Protein AF-0000000075465789 (afdb_homodimer)

Organism: Phanerochaete carnosa (strain HHB-10118-sp) (NCBI:txid650164)

Secondary structure (DSSP, 8-state):
---------EETT-EEEEE---TTS-TTGGGSS-EEEEEEETT-S---EEEEEE-GGG-EEEEE--S--SEEEEEEEEEEEEEEEPPPEEEE-----/---------EETT-EEEEE---TTS-TTTTTSS-EEEEEEETT-S---EEEEEE-GGG-EEEEE--S--SEEEEEEEEEEEEEEEPPPEEEE-----

Nearest PDB structures (foldseek):
  6zva-assembly1_A  TM=5.067E-01  e=3.247E-01  Homo sapiens
  5m5e-assembly1_B  TM=4.913E-01  e=4.445E-01  Homo sapiens
  6ydx-assembly2_B  TM=5.028E-01  e=6.477E-01  Homo sapiens
  6dg5-assembly1_B  TM=4.881E-01  e=8.865E-01  Mus musculus
  8osd-assembly2_B  TM=5.280E-01  e=1.560E+00  Homo sapiens

Structure (mmCIF, N/CA/C/O backbone):
data_AF-0000000075465789-model_v1
#
loop_
_entity.id
_entity.type
_entity.pdbx_description
1 polymer 'Yeast cell wall synthesis Kre9/Knh1-like N-terminal domain-containing protein'
#
loop_
_atom_site.group_PDB
_atom_site.id
_atom_site.type_symbol
_atom_site.label_atom_id
_atom_site.label_alt_id
_atom_site.label_comp_id
_atom_site.label_asym_id
_atom_site.label_entity_id
_atom_site.label_seq_id
_atom_site.pdbx_PDB_ins_code
_atom_site.Cartn_x
_atom_site.Cartn_y
_atom_site.Cartn_z
_atom_site.occupancy
_atom_site.B_iso_or_equiv
_atom_site.auth_seq_id
_atom_site.auth_comp_id
_atom_site.auth_asym_id
_atom_site.auth_atom_id
_atom_site.pdbx_PDB_model_num
ATOM 1 N N . MET A 1 1 ? 14.789 -39.844 -2.996 1 29.19 1 MET A N 1
ATOM 2 C CA . MET A 1 1 ? 15.352 -38.531 -2.779 1 29.19 1 MET A CA 1
ATOM 3 C C . MET A 1 1 ? 14.273 -37.438 -2.879 1 29.19 1 MET A C 1
ATOM 5 O O . MET A 1 1 ? 13.492 -37.438 -3.832 1 29.19 1 MET A O 1
ATOM 9 N N . THR A 1 2 ? 13.508 -37.125 -1.754 1 33.81 2 THR A N 1
ATOM 10 C CA . THR A 1 2 ? 12.406 -36.25 -1.399 1 33.81 2 THR A CA 1
ATOM 11 C C . THR A 1 2 ? 12.594 -34.875 -2.016 1 33.81 2 THR A C 1
ATOM 13 O O . THR A 1 2 ? 13.547 -34.156 -1.68 1 33.81 2 THR A O 1
ATOM 16 N N . TYR A 1 3 ? 12.562 -34.719 -3.342 1 34.94 3 TYR A N 1
ATOM 17 C CA . TYR A 1 3 ? 12.469 -33.469 -4.074 1 34.94 3 TYR A CA 1
ATOM 18 C C . TYR A 1 3 ? 11.648 -32.438 -3.307 1 34.94 3 TYR A C 1
ATOM 20 O O . TYR A 1 3 ? 10.438 -32.625 -3.141 1 34.94 3 TYR A O 1
ATOM 28 N N . LEU A 1 4 ? 12.031 -32.188 -1.991 1 40.38 4 LEU A N 1
ATOM 29 C CA . LEU A 1 4 ? 11.375 -31.094 -1.29 1 40.38 4 LEU A CA 1
ATOM 30 C C . LEU A 1 4 ? 11 -29.969 -2.26 1 40.38 4 LEU A C 1
ATOM 32 O O . LEU A 1 4 ? 11.836 -29.516 -3.045 1 40.38 4 LEU A O 1
ATOM 36 N N . MET A 1 5 ? 9.969 -29.984 -2.91 1 42.44 5 MET A N 1
ATOM 37 C CA . MET A 1 5 ? 9.453 -28.906 -3.729 1 42.44 5 MET A CA 1
ATOM 38 C C . MET A 1 5 ? 9.906 -27.547 -3.182 1 42.44 5 MET A C 1
ATOM 40 O O . MET A 1 5 ? 9.703 -27.25 -2.004 1 42.44 5 MET A O 1
ATOM 44 N N . ALA A 1 6 ? 11.219 -27.125 -3.178 1 46.06 6 ALA A N 1
ATOM 45 C CA . ALA A 1 6 ? 11.867 -25.875 -2.791 1 46.06 6 ALA A CA 1
ATOM 46 C C . ALA A 1 6 ? 10.898 -24.703 -2.9 1 46.06 6 ALA A C 1
ATOM 48 O O . ALA A 1 6 ? 10.188 -24.562 -3.9 1 46.06 6 ALA A O 1
ATOM 49 N N . GLU A 1 7 ? 10.055 -24.359 -1.966 1 56.19 7 GLU A N 1
ATOM 50 C CA . GLU A 1 7 ? 9.258 -23.141 -1.961 1 56.19 7 GLU A CA 1
ATOM 51 C C . GLU A 1 7 ? 9.891 -22.062 -2.832 1 56.19 7 GLU A C 1
ATOM 53 O O . GLU A 1 7 ? 11.062 -21.719 -2.652 1 56.19 7 GLU A O 1
ATOM 58 N N . THR A 1 8 ? 9.633 -21.984 -4.172 1 78 8 THR A N 1
ATOM 59 C CA . THR A 1 8 ? 10.18 -21.203 -5.27 1 78 8 THR A CA 1
ATOM 60 C C . THR A 1 8 ? 10.281 -19.734 -4.883 1 78 8 THR A C 1
ATOM 62 O O . THR A 1 8 ? 9.336 -19.156 -4.32 1 78 8 THR A O 1
ATOM 65 N N . ALA A 1 9 ? 11.555 -19.344 -4.723 1 92.81 9 ALA A N 1
ATOM 66 C CA . ALA A 1 9 ? 11.844 -17.938 -4.527 1 92.81 9 ALA A CA 1
ATOM 67 C C . ALA A 1 9 ? 11.453 -17.109 -5.758 1 92.81 9 ALA A C 1
ATOM 69 O O . ALA A 1 9 ? 11.703 -17.531 -6.891 1 92.81 9 ALA A O 1
ATOM 70 N N . TRP A 1 10 ? 10.695 -16.172 -5.52 1 95.81 10 TRP A N 1
ATOM 71 C CA . TRP A 1 10 ? 10.453 -15.203 -6.582 1 95.81 10 TRP A CA 1
ATOM 72 C C . TRP A 1 10 ? 11.75 -14.508 -6.988 1 95.81 10 TRP A C 1
ATOM 74 O O . TRP A 1 10 ? 12.602 -14.211 -6.141 1 95.81 10 TRP A O 1
ATOM 84 N N . GLN A 1 11 ? 11.883 -14.242 -8.289 1 95.31 11 GLN A N 1
ATOM 85 C CA . GLN A 1 11 ? 13.086 -13.609 -8.805 1 95.31 11 GLN A CA 1
ATOM 86 C C . GLN A 1 11 ? 12.797 -12.188 -9.281 1 95.31 11 GLN A C 1
ATOM 88 O O . GLN A 1 11 ? 11.789 -11.938 -9.945 1 95.31 11 GLN A O 1
ATOM 93 N N . PHE A 1 12 ? 13.734 -11.336 -8.891 1 93.88 12 PHE A N 1
ATOM 94 C CA . PHE A 1 12 ? 13.609 -9.961 -9.344 1 93.88 12 PHE A CA 1
ATOM 95 C C . PHE A 1 12 ? 13.367 -9.906 -10.852 1 93.88 12 PHE A C 1
ATOM 97 O O . PHE A 1 12 ? 14.039 -10.602 -11.617 1 93.88 12 PHE A O 1
ATOM 104 N N . GLY A 1 13 ? 12.383 -9.016 -11.164 1 94.56 13 GLY A N 1
ATOM 105 C CA . GLY A 1 13 ? 12.148 -8.734 -12.57 1 94.56 13 GLY A CA 1
ATOM 106 C C . GLY A 1 13 ? 11.25 -9.758 -13.234 1 94.56 13 GLY A C 1
ATOM 107 O O . GLY A 1 13 ? 10.773 -9.539 -14.352 1 94.56 13 GLY A O 1
ATOM 108 N N . GLN A 1 14 ? 10.984 -10.844 -12.664 1 95.38 14 GLN A N 1
ATOM 109 C CA . GLN A 1 14 ? 10.125 -11.875 -13.242 1 95.38 14 GLN A CA 1
ATOM 110 C C . GLN A 1 14 ? 8.664 -11.633 -12.891 1 95.38 14 GLN A C 1
ATOM 112 O O . GLN A 1 14 ? 8.359 -10.984 -11.891 1 95.38 14 GLN A O 1
ATOM 117 N N . ALA A 1 15 ? 7.824 -12.18 -13.773 1 96.56 15 ALA A N 1
ATOM 118 C CA . ALA A 1 15 ? 6.383 -12.07 -13.562 1 96.56 15 ALA A CA 1
ATOM 119 C C . ALA A 1 15 ? 5.828 -13.328 -12.906 1 96.56 15 ALA A C 1
ATOM 121 O O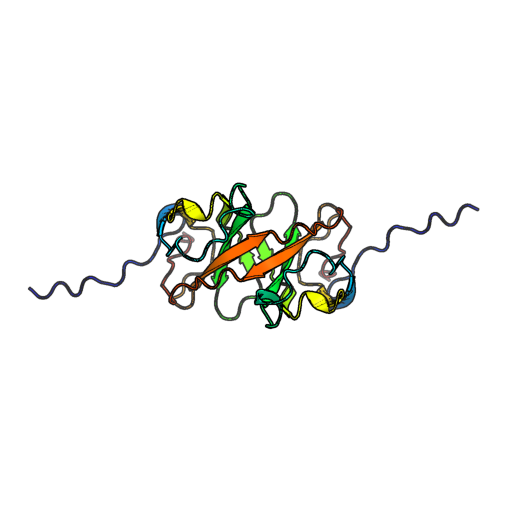 . ALA A 1 15 ? 6.234 -14.445 -13.242 1 96.56 15 ALA A O 1
ATOM 122 N N . TYR A 1 16 ? 4.906 -13.156 -11.93 1 95.75 16 TYR A N 1
ATOM 123 C CA . TYR A 1 16 ? 4.219 -14.25 -11.258 1 95.75 16 TYR A CA 1
ATOM 124 C C . TYR A 1 16 ? 2.73 -13.961 -11.117 1 95.75 16 TYR A C 1
ATOM 126 O O . TYR A 1 16 ? 2.33 -12.805 -10.969 1 95.75 16 TYR A O 1
ATOM 134 N N . THR A 1 17 ? 1.946 -15 -11.18 1 96.38 17 THR A N 1
ATOM 135 C CA . THR A 1 17 ? 0.508 -14.859 -10.984 1 96.38 17 THR A CA 1
ATOM 136 C C . THR A 1 17 ? 0.149 -14.969 -9.508 1 96.38 17 THR A C 1
ATOM 138 O O . THR A 1 17 ? 0.532 -15.938 -8.844 1 96.38 17 THR A O 1
ATOM 141 N N . VAL A 1 18 ? -0.52 -14 -9.008 1 95.38 18 VAL A N 1
ATOM 142 C CA . VAL A 1 18 ? -1.062 -13.992 -7.656 1 95.38 18 VAL A CA 1
ATOM 143 C C . VAL A 1 18 ? -2.535 -14.391 -7.684 1 95.38 18 VAL A C 1
ATOM 145 O O . VAL A 1 18 ? -3.314 -13.859 -8.477 1 95.38 18 VAL A O 1
ATOM 148 N N . THR A 1 19 ? -2.885 -15.375 -6.836 1 94.94 19 THR A N 1
ATOM 149 C CA . THR A 1 19 ? -4.27 -15.828 -6.766 1 94.94 19 THR A CA 1
ATOM 150 C C . THR A 1 19 ? -4.855 -15.562 -5.383 1 94.94 19 THR A C 1
ATOM 152 O O . THR A 1 19 ? -4.129 -15.555 -4.387 1 94.94 19 THR A O 1
ATOM 155 N N . TRP A 1 20 ? -6.145 -15.258 -5.336 1 93.19 20 TRP A N 1
ATOM 156 C CA . TRP A 1 20 ? -6.832 -15.039 -4.066 1 93.19 20 TRP A CA 1
ATOM 157 C C . TRP A 1 20 ? -8.258 -15.586 -4.117 1 93.19 20 TRP A C 1
ATOM 159 O O . TRP A 1 20 ? -8.727 -16.016 -5.176 1 93.19 20 TRP A O 1
ATOM 169 N N . ASP A 1 21 ? -8.906 -15.547 -2.943 1 88.19 21 ASP A N 1
ATOM 170 C CA . ASP A 1 21 ? -10.312 -15.906 -2.84 1 88.19 21 ASP A CA 1
ATOM 171 C C . ASP A 1 21 ? -11.203 -14.703 -3.143 1 88.19 21 ASP A C 1
ATOM 173 O O . ASP A 1 21 ? -11.273 -13.75 -2.355 1 88.19 21 ASP A O 1
ATOM 177 N N . ALA A 1 22 ? -11.891 -14.711 -4.199 1 85.25 22 ALA A N 1
ATOM 178 C CA . ALA A 1 22 ? -12.695 -13.586 -4.66 1 85.25 22 ALA A CA 1
ATOM 179 C C . ALA A 1 22 ? -14.117 -13.664 -4.113 1 85.25 22 ALA A C 1
ATOM 181 O O . ALA A 1 22 ? -14.938 -12.773 -4.363 1 85.25 22 ALA A O 1
ATOM 182 N N . SER A 1 23 ? -14.438 -14.539 -3.387 1 79.44 23 SER A N 1
ATOM 183 C CA . SER A 1 23 ? -15.812 -14.758 -2.947 1 79.44 23 SER A CA 1
ATOM 184 C C . SER A 1 23 ? -16.266 -13.672 -1.983 1 79.44 23 SER A C 1
ATOM 186 O O . SER A 1 23 ? -17.453 -13.328 -1.943 1 79.44 23 SER A O 1
ATOM 188 N N . ASP A 1 24 ? -15.461 -13.164 -1.167 1 64.5 24 ASP A N 1
ATOM 189 C CA . ASP A 1 24 ? -15.859 -12.195 -0.156 1 64.5 24 ASP A CA 1
ATOM 190 C C . ASP A 1 24 ? -15.859 -10.773 -0.729 1 64.5 24 ASP A C 1
ATOM 192 O O . ASP A 1 24 ? -16.094 -9.805 -0.003 1 64.5 24 ASP A O 1
ATOM 196 N N . ALA A 1 25 ? -15.586 -10.75 -1.984 1 66.88 25 ALA A N 1
ATOM 197 C CA . ALA A 1 25 ? -15.617 -9.414 -2.582 1 66.88 25 ALA A CA 1
ATOM 198 C C . ALA A 1 25 ? -17.047 -8.938 -2.799 1 66.88 25 ALA A C 1
ATOM 200 O O . ALA A 1 25 ? -17.859 -9.656 -3.379 1 66.88 25 ALA A O 1
ATOM 201 N N . PRO A 1 26 ? -17.359 -7.738 -2.012 1 58.31 26 PRO A N 1
ATOM 202 C CA . PRO A 1 26 ? -18.734 -7.277 -2.16 1 58.31 26 PRO A CA 1
ATOM 203 C C . PRO A 1 26 ? -19.156 -7.094 -3.621 1 58.31 26 PRO A C 1
ATOM 205 O O . PRO A 1 26 ? -18.328 -6.676 -4.445 1 58.31 26 PRO A O 1
ATOM 208 N N . MET A 1 27 ? -20.25 -7.664 -4.09 1 54.66 27 MET A N 1
ATOM 209 C CA . MET A 1 27 ? -20.828 -7.648 -5.434 1 54.66 27 MET A CA 1
ATOM 210 C C . MET A 1 27 ? -20.859 -6.23 -5.988 1 54.66 27 MET A C 1
ATOM 212 O O . MET A 1 27 ? -20.547 -6.008 -7.16 1 54.66 27 MET A O 1
ATOM 216 N N . ASN A 1 28 ? -21.547 -5.328 -5.398 1 50.16 28 ASN A N 1
ATOM 217 C CA . ASN A 1 28 ? -21.859 -4.008 -5.934 1 50.16 28 ASN A CA 1
ATOM 218 C C . ASN A 1 28 ? -20.625 -3.113 -5.988 1 50.16 28 ASN A C 1
ATOM 220 O O . ASN A 1 28 ? -20.5 -2.26 -6.871 1 50.16 28 ASN A O 1
ATOM 224 N N . ILE A 1 29 ? -19.969 -3.08 -5.012 1 49.22 29 ILE A N 1
ATOM 225 C CA . ILE A 1 29 ? -18.875 -2.117 -4.852 1 49.22 29 ILE A CA 1
ATOM 226 C C . ILE A 1 29 ? -17.672 -2.555 -5.68 1 49.22 29 ILE A C 1
ATOM 228 O O . ILE A 1 29 ? -16.953 -1.717 -6.223 1 49.22 29 ILE A O 1
ATOM 232 N N . MET A 1 30 ? -17.578 -3.953 -5.863 1 51.69 30 MET A N 1
ATOM 233 C CA . MET A 1 30 ? -16.422 -4.539 -6.516 1 51.69 30 MET A CA 1
ATOM 234 C C . MET A 1 30 ? -16.578 -4.52 -8.031 1 51.69 30 MET A C 1
ATOM 236 O O . MET A 1 30 ? -15.836 -5.199 -8.75 1 51.69 30 MET A O 1
ATOM 240 N N . SER A 1 31 ? -17.578 -3.951 -8.414 1 53.22 31 SER A N 1
ATOM 241 C CA . SER A 1 31 ? -17.703 -3.928 -9.867 1 53.22 31 SER A CA 1
ATOM 242 C C . SER A 1 31 ? -16.625 -3.057 -10.5 1 53.22 31 SER A C 1
ATOM 244 O O . SER A 1 31 ? -16.391 -3.135 -11.703 1 53.22 31 SER A O 1
ATOM 246 N N . GLY A 1 32 ? -15.898 -2.348 -9.688 1 69.25 32 GLY A N 1
ATOM 247 C CA . GLY A 1 32 ? -14.891 -1.532 -10.352 1 69.25 32 GLY A CA 1
ATOM 248 C C . GLY A 1 32 ? -13.477 -1.947 -10.016 1 69.25 32 GLY A C 1
ATOM 249 O O . GLY A 1 32 ? -13.258 -2.924 -9.297 1 69.25 32 GLY A O 1
ATOM 250 N N . ASN A 1 33 ? -12.516 -1.562 -10.906 1 84.94 33 ASN A N 1
ATOM 251 C CA . ASN A 1 33 ? -11.086 -1.732 -10.688 1 84.94 33 ASN A CA 1
ATOM 252 C C . ASN A 1 33 ? -10.602 -0.933 -9.484 1 84.94 33 ASN A C 1
ATOM 254 O O . ASN A 1 33 ? -10.289 0.252 -9.602 1 84.94 33 ASN A O 1
ATOM 258 N N . SER A 1 34 ? -10.68 -1.632 -8.219 1 86.75 34 SER A N 1
ATOM 259 C CA . SER A 1 34 ? -10.352 -0.906 -7 1 86.75 34 SER A CA 1
ATOM 260 C C . SER A 1 34 ? -9.281 -1.635 -6.191 1 86.75 34 SER A C 1
ATOM 262 O O . SER A 1 34 ? -8.938 -1.214 -5.09 1 86.75 34 SER A O 1
ATOM 264 N N . GLY A 1 35 ? -8.812 -2.727 -6.73 1 90.19 35 GLY A N 1
ATOM 265 C CA . GLY A 1 35 ? -7.898 -3.561 -5.961 1 90.19 35 GLY A CA 1
ATOM 266 C C . GLY A 1 35 ? -6.449 -3.129 -6.082 1 90.19 35 GLY A C 1
ATOM 267 O O . GLY A 1 35 ? -6.047 -2.561 -7.098 1 90.19 35 GLY A O 1
ATOM 268 N N . PHE A 1 36 ? -5.719 -3.346 -5.031 1 90.94 36 PHE A N 1
ATOM 269 C CA . PHE A 1 36 ? -4.273 -3.174 -4.938 1 90.94 36 PHE A CA 1
ATOM 270 C C . PHE A 1 36 ? -3.605 -4.461 -4.473 1 90.94 36 PHE A C 1
ATOM 272 O O . PHE A 1 36 ? -4.113 -5.145 -3.582 1 90.94 36 PHE A O 1
ATOM 279 N N . ILE A 1 37 ? -2.498 -4.738 -5.031 1 92.44 37 ILE A N 1
ATOM 280 C CA . ILE A 1 37 ? -1.593 -5.734 -4.473 1 92.44 37 ILE A CA 1
ATOM 281 C C . ILE A 1 37 ? -0.344 -5.051 -3.924 1 92.44 37 ILE A C 1
ATOM 283 O O . ILE A 1 37 ? 0.375 -4.371 -4.664 1 92.44 37 ILE A O 1
ATOM 287 N N . LEU A 1 38 ? -0.135 -5.262 -2.672 1 91.5 38 LEU A N 1
ATOM 288 C CA . LEU A 1 38 ? 1.002 -4.66 -1.986 1 91.5 38 LEU A CA 1
ATOM 289 C C . LEU A 1 38 ? 1.98 -5.727 -1.513 1 91.5 38 LEU A C 1
ATOM 291 O O . LEU A 1 38 ? 1.568 -6.762 -0.985 1 91.5 38 LEU A O 1
ATOM 295 N N . LEU A 1 39 ? 3.268 -5.387 -1.672 1 91.25 39 LEU A N 1
ATOM 296 C CA . LEU A 1 39 ? 4.332 -6.227 -1.13 1 91.25 39 LEU A CA 1
ATOM 297 C C . LEU A 1 39 ? 4.816 -5.691 0.213 1 91.25 39 LEU A C 1
ATOM 299 O O . LEU A 1 39 ? 5.133 -4.508 0.337 1 91.25 39 LEU A O 1
ATOM 303 N N . ARG A 1 40 ? 4.68 -6.551 1.197 1 87.62 40 ARG A N 1
ATOM 304 C CA . ARG A 1 40 ? 5.211 -6.207 2.512 1 87.62 40 ARG A CA 1
ATOM 305 C C . ARG A 1 40 ? 6.535 -6.918 2.766 1 87.62 40 ARG A C 1
ATOM 307 O O . ARG A 1 40 ? 6.66 -8.117 2.518 1 87.62 40 ARG A O 1
ATOM 314 N N . SER A 1 41 ? 7.527 -6.117 2.951 1 83.75 41 SER A N 1
ATOM 315 C CA . SER A 1 41 ? 8.828 -6.688 3.268 1 83.75 41 SER A CA 1
ATOM 316 C C . SER A 1 41 ? 9.188 -6.477 4.734 1 83.75 41 SER A C 1
ATOM 318 O O . SER A 1 41 ? 9.086 -5.363 5.25 1 83.75 41 SER A O 1
ATOM 320 N N . GLY A 1 42 ? 9.086 -7.609 5.586 1 69.88 42 GLY A N 1
ATOM 321 C CA . GLY A 1 42 ? 9.461 -7.602 6.992 1 69.88 42 GLY A CA 1
ATOM 322 C C . GLY A 1 42 ? 9.562 -6.203 7.57 1 69.88 42 GLY A C 1
ATOM 323 O O . GLY A 1 42 ? 8.664 -5.383 7.391 1 69.88 42 GLY A O 1
ATOM 324 N N . ASP A 1 43 ? 10.758 -5.832 8.195 1 55.19 43 ASP A N 1
ATOM 325 C CA . ASP A 1 43 ? 11.055 -4.656 9.008 1 5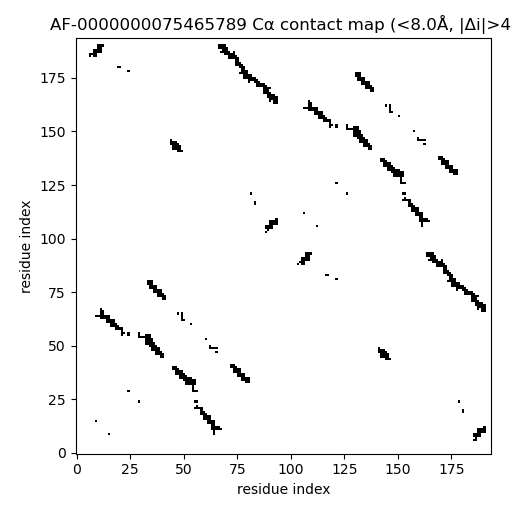5.19 43 ASP A CA 1
ATOM 326 C C . ASP A 1 43 ? 10.984 -3.379 8.172 1 55.19 43 ASP A C 1
ATOM 328 O O . ASP A 1 43 ? 11.133 -2.275 8.703 1 55.19 43 ASP A O 1
ATOM 332 N N . TYR A 1 44 ? 10.875 -3.613 6.895 1 54.19 44 TYR A N 1
ATOM 333 C CA . TYR A 1 44 ? 11.109 -2.387 6.141 1 54.19 44 TYR A CA 1
ATOM 334 C C . TYR A 1 44 ? 9.797 -1.695 5.793 1 54.19 44 TYR A C 1
ATOM 336 O O . TYR A 1 44 ? 8.789 -2.357 5.539 1 54.19 44 TYR A O 1
ATOM 344 N N . GLU A 1 45 ? 9.852 -0.479 5.945 1 58.56 45 GLU A N 1
ATOM 345 C CA . GLU A 1 45 ? 8.766 0.482 5.797 1 58.56 45 GLU A CA 1
ATOM 346 C C . GLU A 1 45 ? 8.383 0.665 4.332 1 58.56 45 GLU A C 1
ATOM 348 O O . GLU A 1 45 ? 7.281 1.115 4.023 1 58.56 45 GLU A O 1
ATOM 353 N N . MET A 1 46 ? 9.258 0.056 3.447 1 62.72 46 MET A N 1
ATOM 354 C CA . MET A 1 46 ? 8.906 0.323 2.057 1 62.72 46 MET A CA 1
ATOM 355 C C . MET A 1 46 ? 8.125 -0.843 1.458 1 62.72 46 MET A C 1
ATOM 357 O O . MET A 1 46 ? 8.547 -1.997 1.569 1 62.72 46 MET A O 1
ATOM 361 N N . SER A 1 47 ? 7.031 -0.615 1.078 1 79.38 47 SER A N 1
ATOM 362 C CA . SER A 1 47 ? 6.113 -1.587 0.492 1 79.38 47 SER A CA 1
ATOM 363 C C . SER A 1 47 ? 5.68 -1.163 -0.907 1 79.38 47 SER A C 1
ATOM 365 O O . SER A 1 47 ? 4.793 -0.322 -1.06 1 79.38 47 SER A O 1
ATOM 367 N N . PRO A 1 48 ? 6.395 -1.734 -1.914 1 86.06 48 PRO A N 1
ATOM 368 C CA . PRO A 1 48 ? 5.961 -1.341 -3.258 1 86.06 48 PRO A CA 1
ATOM 369 C C . PRO A 1 48 ? 4.562 -1.85 -3.6 1 86.06 48 PRO A C 1
ATOM 371 O O . PRO A 1 48 ? 4.188 -2.951 -3.193 1 86.06 48 PRO A O 1
ATOM 374 N N . ILE A 1 49 ? 3.871 -0.992 -4.285 1 89.25 49 ILE A N 1
ATOM 375 C CA . ILE A 1 49 ? 2.637 -1.424 -4.934 1 89.25 49 ILE A CA 1
ATOM 376 C C . ILE A 1 49 ? 2.965 -2.238 -6.18 1 89.25 49 ILE A C 1
ATOM 378 O O . ILE A 1 49 ? 3.613 -1.738 -7.105 1 89.25 49 ILE A O 1
ATOM 382 N N 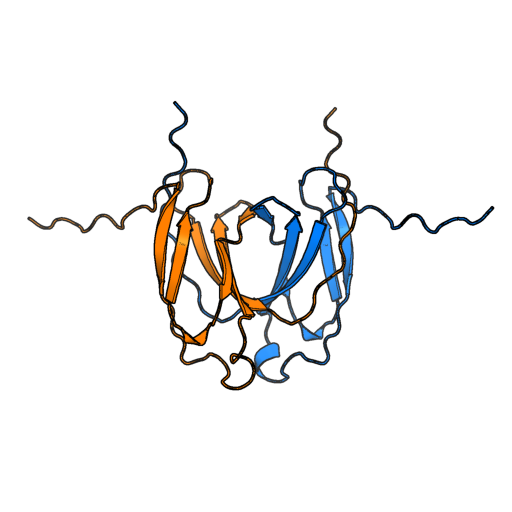. LEU A 1 50 ? 2.535 -3.439 -6.215 1 90.94 50 LEU A N 1
ATOM 383 C CA . LEU A 1 50 ? 2.852 -4.289 -7.355 1 90.94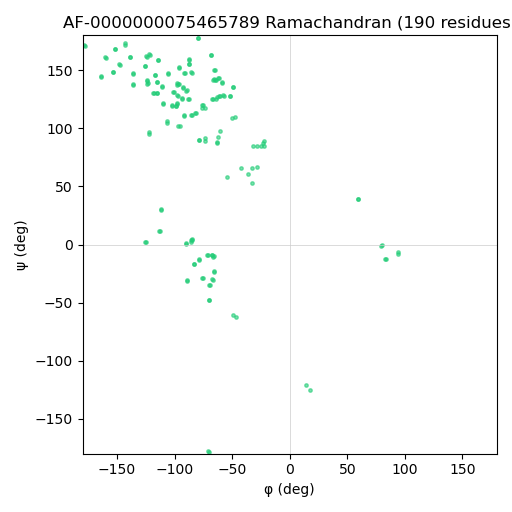 50 LEU A CA 1
ATOM 384 C C . LEU A 1 50 ? 1.794 -4.148 -8.445 1 90.94 50 LEU A C 1
ATOM 386 O O . LEU A 1 50 ? 2.082 -4.359 -9.625 1 90.94 50 LEU A O 1
ATOM 390 N N . ALA A 1 51 ? 0.611 -3.889 -8.023 1 91.31 51 ALA A N 1
ATOM 391 C CA . ALA A 1 51 ? -0.493 -3.689 -8.961 1 91.31 51 ALA A CA 1
ATOM 392 C C . ALA A 1 51 ? -1.57 -2.793 -8.352 1 91.31 51 ALA A C 1
ATOM 394 O O . ALA A 1 51 ? -1.766 -2.783 -7.137 1 91.31 51 ALA A O 1
ATOM 395 N N . GLN A 1 52 ? -2.223 -2.041 -9.18 1 89.94 52 GLN A N 1
ATOM 396 C CA . GLN A 1 52 ? -3.348 -1.198 -8.789 1 89.94 52 GLN A CA 1
ATOM 397 C C . GLN A 1 52 ? -4.469 -1.256 -9.828 1 89.94 52 GLN A C 1
ATOM 399 O O . GLN A 1 52 ? -4.242 -1.658 -10.969 1 89.94 52 GLN A O 1
ATOM 404 N N . ASN A 1 53 ? -5.688 -0.853 -9.406 1 90.31 53 ASN A N 1
ATOM 405 C CA . ASN A 1 53 ? -6.863 -0.83 -10.266 1 90.31 53 ASN A CA 1
ATOM 406 C C . ASN A 1 53 ? -7.188 -2.219 -10.812 1 90.31 53 ASN A C 1
ATOM 408 O O . ASN A 1 53 ? -7.496 -2.367 -11.992 1 90.31 53 ASN A O 1
ATOM 412 N N . ILE A 1 54 ? -7.031 -3.182 -9.984 1 90.88 54 ILE A N 1
ATOM 413 C CA . ILE A 1 54 ? -7.348 -4.531 -10.438 1 90.88 54 ILE A CA 1
ATOM 414 C C . ILE A 1 54 ? -8.766 -4.898 -10.016 1 90.88 54 ILE A C 1
ATOM 416 O O . ILE A 1 54 ? -9.297 -4.348 -9.047 1 90.88 54 ILE A O 1
ATOM 420 N N . HIS A 1 55 ? -9.398 -5.789 -10.797 1 91 55 HIS A N 1
ATOM 421 C CA . HIS A 1 55 ? -10.719 -6.305 -10.438 1 91 55 HIS A CA 1
ATOM 422 C C . HIS A 1 55 ? -10.609 -7.441 -9.43 1 91 55 HIS A C 1
ATOM 424 O O . HIS A 1 55 ? -10.156 -8.539 -9.766 1 91 55 HIS A O 1
ATOM 430 N N . LEU A 1 56 ? -11.102 -7.18 -8.219 1 88.44 56 LEU A N 1
ATOM 431 C CA . LEU A 1 56 ? -10.922 -8.133 -7.125 1 88.44 56 LEU A CA 1
ATOM 432 C C . LEU A 1 56 ? -11.672 -9.43 -7.402 1 88.44 56 LEU A C 1
ATOM 434 O O . LEU A 1 56 ? -11.297 -10.484 -6.887 1 88.44 56 LEU A O 1
ATOM 438 N N . ARG A 1 57 ? -12.625 -9.383 -8.188 1 87.44 57 ARG A N 1
ATOM 439 C CA . ARG A 1 57 ? -13.422 -10.57 -8.469 1 87.44 57 ARG A CA 1
ATOM 440 C C . ARG A 1 57 ? -12.703 -11.492 -9.453 1 87.44 57 ARG A C 1
ATOM 442 O O . ARG A 1 57 ? -13.102 -12.648 -9.625 1 87.44 57 ARG A O 1
ATOM 449 N N . ASP A 1 58 ? -11.703 -11.039 -10.062 1 90.25 58 ASP A N 1
ATOM 450 C CA . ASP A 1 58 ? -10.977 -11.867 -11.023 1 90.25 58 ASP A CA 1
ATOM 451 C C . ASP A 1 58 ? -10.266 -13.023 -10.32 1 90.25 58 ASP A C 1
ATOM 453 O O . ASP A 1 58 ? -10.039 -14.078 -10.922 1 90.25 58 ASP A O 1
ATOM 457 N N . GLY A 1 59 ? -9.906 -12.797 -9.125 1 91.62 59 GLY A N 1
ATOM 458 C CA . GLY A 1 59 ? -9.312 -13.859 -8.328 1 91.62 59 GLY A CA 1
ATOM 459 C C . GLY A 1 59 ? -7.844 -14.094 -8.641 1 91.62 59 GLY A C 1
ATOM 460 O O . GLY A 1 59 ? -7.215 -14.977 -8.055 1 91.62 59 GLY A O 1
ATOM 461 N N . GLN A 1 60 ? -7.328 -13.391 -9.539 1 93.62 60 GLN A N 1
ATOM 462 C CA . GLN A 1 60 ? -5.914 -13.523 -9.875 1 93.62 60 GLN A CA 1
ATOM 463 C C . GLN A 1 60 ? -5.406 -12.281 -10.602 1 93.62 60 GLN A C 1
ATOM 465 O O . GLN A 1 60 ? -6.195 -11.516 -11.156 1 93.62 60 GLN A O 1
ATOM 470 N N . TYR A 1 61 ? -4.086 -12.078 -10.625 1 95.06 61 TYR A N 1
ATOM 471 C CA . TYR A 1 61 ? -3.406 -11 -11.336 1 95.06 61 TYR A CA 1
ATOM 472 C C . TYR A 1 61 ? -1.916 -11.297 -11.469 1 95.06 61 TYR A C 1
ATOM 474 O O . TYR A 1 61 ? -1.302 -11.852 -10.555 1 95.06 61 TYR A O 1
ATOM 482 N N . GLN A 1 62 ? -1.358 -10.867 -12.625 1 96.81 62 GLN A N 1
ATOM 483 C CA . GLN A 1 62 ? 0.077 -11.039 -12.82 1 96.81 62 GLN A CA 1
ATOM 484 C C . GLN A 1 62 ? 0.852 -9.828 -12.305 1 96.81 62 GLN A C 1
ATOM 486 O O . GLN A 1 62 ? 0.491 -8.688 -12.594 1 96.81 62 GLN A O 1
ATOM 491 N N . VAL A 1 63 ? 1.895 -10.125 -11.539 1 95.12 63 VAL A N 1
ATOM 492 C CA . VAL A 1 63 ? 2.725 -9.039 -11.023 1 95.12 63 VAL A CA 1
ATOM 493 C C . VAL A 1 63 ? 4.184 -9.281 -11.398 1 95.12 63 VAL A C 1
ATOM 495 O O . VAL A 1 63 ? 4.594 -10.43 -11.609 1 95.12 63 VAL A O 1
ATOM 498 N N . THR A 1 64 ? 4.949 -8.141 -11.492 1 94.12 64 THR A N 1
ATOM 499 C CA . THR A 1 64 ? 6.395 -8.211 -11.68 1 94.12 64 THR A CA 1
ATOM 500 C C . THR A 1 64 ? 7.125 -7.965 -10.359 1 94.12 64 THR A C 1
ATOM 502 O O . THR A 1 64 ? 6.781 -7.043 -9.617 1 94.12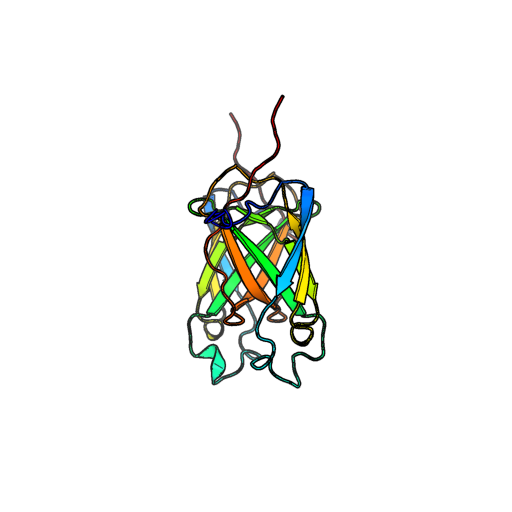 64 THR A O 1
ATOM 505 N N . VAL A 1 65 ? 8.062 -8.836 -10.055 1 93 65 VAL A N 1
ATOM 506 C CA . VAL A 1 65 ? 8.805 -8.719 -8.812 1 93 65 VAL A CA 1
ATOM 507 C C . VAL A 1 65 ? 9.664 -7.457 -8.844 1 93 65 VAL A C 1
ATOM 509 O O . VAL A 1 65 ? 10.469 -7.27 -9.766 1 93 65 VAL A O 1
ATOM 512 N N . PRO A 1 66 ? 9.477 -6.617 -7.828 1 90.12 66 PRO A N 1
ATOM 513 C CA . PRO A 1 66 ? 10.227 -5.359 -7.801 1 90.12 66 PRO A CA 1
ATOM 514 C C . PRO A 1 66 ? 11.656 -5.539 -7.297 1 90.12 66 PRO A C 1
ATOM 516 O O . PRO A 1 66 ? 12.055 -6.648 -6.93 1 90.12 66 PRO A O 1
ATOM 519 N N . ASP A 1 67 ? 12.383 -4.41 -7.301 1 88 67 ASP A N 1
ATOM 520 C CA . ASP A 1 67 ? 13.742 -4.367 -6.758 1 88 67 ASP A CA 1
ATOM 521 C C . ASP A 1 67 ? 13.719 -4.281 -5.234 1 88 67 ASP A C 1
ATOM 523 O O . ASP A 1 67 ? 13.633 -3.188 -4.672 1 88 67 ASP A O 1
ATOM 527 N N . VAL A 1 68 ? 13.711 -5.438 -4.57 1 87.31 68 VAL A N 1
ATOM 528 C CA . VAL A 1 68 ? 13.766 -5.492 -3.115 1 87.31 68 VAL A CA 1
ATOM 529 C C . VAL A 1 68 ? 14.953 -6.348 -2.67 1 87.31 68 VAL A C 1
ATOM 531 O O . VAL A 1 68 ? 15.523 -7.09 -3.471 1 87.31 68 VAL A O 1
ATOM 534 N N . VAL A 1 69 ? 15.32 -6.16 -1.431 1 87.06 69 VAL A N 1
ATOM 535 C CA . VAL A 1 69 ? 16.438 -6.918 -0.883 1 87.06 69 VAL A CA 1
ATOM 536 C C . VAL A 1 69 ? 16.094 -8.406 -0.861 1 87.06 69 VAL A C 1
ATOM 538 O O . VAL A 1 69 ? 14.93 -8.773 -0.638 1 87.06 69 VAL A O 1
ATOM 541 N N . THR A 1 70 ? 17.156 -9.188 -1.185 1 91.88 70 THR A N 1
ATOM 542 C CA . THR A 1 70 ? 17 -10.633 -1.057 1 91.88 70 THR A CA 1
ATOM 543 C C . THR A 1 70 ? 16.594 -11.008 0.369 1 91.88 70 THR A C 1
ATOM 545 O O . THR A 1 70 ? 17.188 -10.508 1.333 1 91.88 70 THR A O 1
ATOM 548 N N . GLY A 1 71 ? 15.508 -11.797 0.507 1 90.88 71 GLY A N 1
ATOM 549 C CA . GLY A 1 71 ? 15.07 -12.211 1.83 1 90.88 71 GLY A CA 1
ATOM 550 C C . GLY A 1 71 ? 13.859 -13.125 1.799 1 90.88 71 GLY A C 1
ATOM 551 O O . GLY A 1 71 ? 13.219 -13.281 0.757 1 90.88 71 GLY A O 1
ATOM 552 N N . SER A 1 72 ? 13.508 -13.688 3.016 1 92.69 72 SER A N 1
ATOM 553 C CA . SER A 1 72 ? 12.414 -14.656 3.104 1 92.69 72 SER A CA 1
A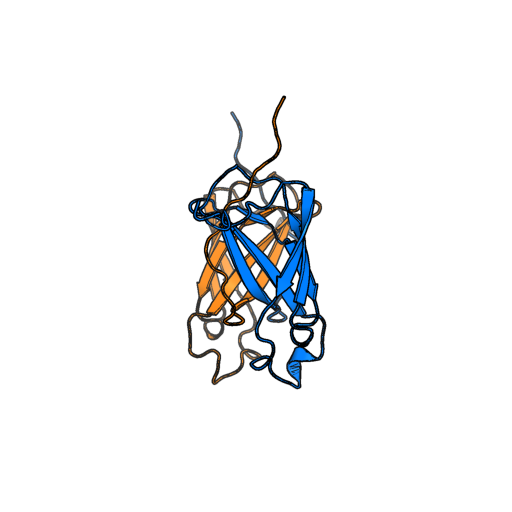TOM 554 C C . SER A 1 72 ? 11.242 -14.094 3.895 1 92.69 72 SER A C 1
ATOM 556 O O . SER A 1 72 ? 10.328 -14.828 4.273 1 92.69 72 SER A O 1
ATOM 558 N N . ASP A 1 73 ? 11.258 -12.883 4.148 1 91.25 73 ASP A N 1
ATOM 559 C CA . ASP A 1 73 ? 10.242 -12.266 5 1 91.25 73 ASP A CA 1
ATOM 560 C C . ASP A 1 73 ? 9.344 -11.336 4.195 1 91.25 73 ASP A C 1
ATOM 562 O O . ASP A 1 73 ? 8.867 -10.32 4.715 1 91.25 73 ASP A O 1
ATOM 566 N N . HIS A 1 74 ? 9.148 -11.672 2.889 1 91.56 74 HIS A N 1
ATOM 567 C CA . HIS A 1 74 ? 8.227 -10.914 2.059 1 91.56 74 HIS A CA 1
ATOM 568 C C . HIS A 1 74 ? 6.824 -11.523 2.092 1 91.56 74 HIS A C 1
ATOM 570 O O . HIS A 1 74 ? 6.676 -12.734 2.275 1 91.56 74 HIS A O 1
ATOM 576 N N . SER A 1 75 ? 5.801 -10.695 1.982 1 92.25 75 SER A N 1
ATOM 577 C CA . SER A 1 75 ? 4.418 -11.164 1.893 1 92.25 75 SER A CA 1
ATOM 578 C C . SER A 1 75 ? 3.574 -10.227 1.037 1 92.25 75 SER A C 1
ATOM 580 O O . SER A 1 75 ? 3.912 -9.047 0.877 1 92.25 75 SER A O 1
ATOM 582 N N . LEU A 1 76 ? 2.506 -10.797 0.474 1 93.56 76 LEU A N 1
ATOM 583 C CA . LEU A 1 76 ? 1.572 -9.984 -0.3 1 93.56 76 LEU A CA 1
ATOM 584 C C . LEU A 1 76 ? 0.28 -9.758 0.476 1 93.56 76 LEU A C 1
ATOM 586 O O . LEU A 1 76 ? -0.159 -10.625 1.23 1 93.56 76 LEU A O 1
ATOM 590 N N . VAL A 1 77 ? -0.278 -8.617 0.244 1 91.31 77 VAL A N 1
ATOM 591 C CA . VAL A 1 77 ? -1.598 -8.328 0.793 1 91.31 77 VAL A CA 1
ATOM 592 C C . VAL A 1 77 ? -2.467 -7.664 -0.272 1 91.31 77 VAL A C 1
ATOM 594 O O . VAL A 1 77 ? -1.99 -6.812 -1.028 1 91.31 77 VAL A O 1
ATOM 597 N N . LEU A 1 78 ? -3.725 -8.102 -0.326 1 92 78 LEU A N 1
ATOM 598 C CA . LEU A 1 78 ? -4.723 -7.492 -1.199 1 92 78 LEU A CA 1
ATOM 599 C C . LEU A 1 78 ? -5.52 -6.426 -0.456 1 92 78 LEU A C 1
ATOM 601 O O . LEU A 1 78 ? -6.066 -6.688 0.617 1 92 78 LEU A O 1
ATOM 605 N N . LEU A 1 79 ? -5.504 -5.266 -1.054 1 90.31 79 LEU A N 1
ATOM 606 C CA . LEU A 1 79 ? -6.215 -4.137 -0.465 1 90.31 79 LEU A CA 1
ATOM 607 C C . LEU A 1 79 ? -7.258 -3.588 -1.433 1 90.31 79 LEU A C 1
ATOM 609 O O . LEU A 1 79 ? -7.238 -3.912 -2.623 1 90.31 79 LEU A O 1
ATOM 613 N N . ARG A 1 80 ? -8.117 -2.842 -0.864 1 89.5 80 ARG A N 1
ATOM 614 C CA . ARG A 1 80 ? -9.172 -2.203 -1.654 1 89.5 80 ARG A CA 1
ATOM 615 C C . ARG A 1 80 ? -9.141 -0.689 -1.477 1 89.5 80 ARG A C 1
ATOM 617 O O . ARG A 1 80 ? -9 -0.192 -0.357 1 89.5 80 ARG A O 1
ATOM 624 N N . ASP A 1 81 ? -9.336 -0.077 -2.592 1 89.44 81 ASP A N 1
ATOM 625 C CA . ASP A 1 81 ? -9.469 1.377 -2.586 1 89.44 81 ASP A CA 1
ATOM 626 C C . ASP A 1 81 ? -10.664 1.817 -1.748 1 89.44 81 ASP A C 1
ATOM 628 O O . ASP A 1 81 ? -11.781 1.318 -1.935 1 89.44 81 ASP A O 1
ATOM 632 N N . SER A 1 82 ? -10.43 2.719 -0.831 1 85.38 82 SER A N 1
ATOM 633 C CA . SER A 1 82 ? -11.523 3.223 -0.009 1 85.38 82 SER A CA 1
ATOM 634 C C . SER A 1 82 ? -12.289 4.332 -0.727 1 85.38 82 SER A C 1
ATOM 636 O O . SER A 1 82 ? -13.391 4.703 -0.31 1 85.38 82 SER A O 1
ATOM 638 N N . GLY A 1 83 ? -11.648 4.883 -1.789 1 84.38 83 GLY A N 1
ATOM 639 C CA . GLY A 1 83 ? -12.203 6.043 -2.463 1 84.38 83 GLY A CA 1
ATOM 640 C C . GLY A 1 83 ? -11.656 7.355 -1.943 1 84.38 83 GLY A C 1
ATOM 641 O O . GLY A 1 83 ? -11.945 8.422 -2.494 1 84.38 83 GLY A O 1
ATOM 642 N N . ASN A 1 84 ? -10.891 7.359 -0.926 1 88 84 ASN A N 1
ATOM 643 C CA . ASN A 1 84 ? -10.289 8.555 -0.343 1 88 84 ASN A CA 1
ATOM 644 C C . ASN A 1 84 ? -8.859 8.758 -0.83 1 88 84 ASN A C 1
ATOM 646 O O . ASN A 1 84 ? -7.938 8.086 -0.365 1 88 84 ASN A O 1
ATOM 650 N N . TRP A 1 85 ? -8.758 9.672 -1.763 1 90 85 TRP A N 1
ATOM 651 C CA . TRP A 1 85 ? -7.469 10.062 -2.338 1 90 85 TRP A CA 1
ATOM 652 C C . TRP A 1 85 ? -7.141 11.508 -2.012 1 90 85 TRP A C 1
ATOM 654 O O . TRP A 1 85 ? -7.988 12.398 -2.162 1 90 85 TRP A O 1
ATOM 664 N N . GLY A 1 86 ? -5.906 11.625 -1.518 1 91.06 86 GLY A N 1
ATOM 665 C CA . GLY A 1 86 ? -5.465 12.984 -1.235 1 91.06 86 GLY A CA 1
ATOM 666 C C . GLY A 1 86 ? -4.82 13.664 -2.43 1 91.06 86 GLY A C 1
ATOM 667 O O . GLY A 1 86 ? -4.438 13 -3.396 1 91.06 86 GLY A O 1
ATOM 668 N N . PRO A 1 87 ? -4.797 14.953 -2.367 1 92.56 87 PRO A N 1
ATOM 669 C CA . PRO A 1 87 ? -4.059 15.688 -3.396 1 92.56 87 PRO A CA 1
ATOM 670 C C . PRO A 1 87 ? -2.551 15.484 -3.305 1 92.56 87 PRO A C 1
ATOM 672 O O . PRO A 1 87 ? -2.059 14.938 -2.312 1 92.56 87 PRO A O 1
ATOM 675 N N . GLU A 1 88 ? -1.875 15.828 -4.414 1 91.88 88 GLU A N 1
ATOM 676 C CA . GLU A 1 88 ? -0.418 15.852 -4.324 1 91.88 88 GLU A CA 1
ATOM 677 C C . GLU A 1 88 ? 0.057 16.938 -3.357 1 91.88 88 GLU A C 1
ATOM 679 O O . GLU A 1 88 ? -0.583 17.984 -3.225 1 91.88 88 GLU A O 1
ATOM 684 N N . PHE A 1 89 ? 1.197 16.656 -2.756 1 93.25 89 PHE A N 1
ATOM 685 C CA . PHE A 1 89 ? 1.781 17.594 -1.807 1 93.25 89 PHE A CA 1
ATOM 686 C C . PHE A 1 89 ? 3.299 17.453 -1.768 1 93.25 89 PHE A C 1
ATOM 688 O O . PHE A 1 89 ? 3.85 16.484 -2.281 1 93.25 89 PHE A O 1
ATOM 695 N N . MET A 1 90 ? 3.918 18.391 -1.135 1 94 90 MET A N 1
ATOM 696 C CA . MET A 1 90 ? 5.375 18.422 -1.041 1 94 90 MET A CA 1
ATOM 697 C C . MET A 1 90 ? 5.855 17.734 0.229 1 94 90 MET A C 1
ATOM 699 O O . MET A 1 90 ? 5.25 17.875 1.291 1 94 90 MET A O 1
ATOM 703 N N . ILE A 1 91 ? 6.863 16.922 0.102 1 92.25 91 ILE A N 1
ATOM 704 C CA . ILE A 1 91 ? 7.617 16.406 1.237 1 92.25 91 ILE A CA 1
ATOM 705 C C . ILE A 1 91 ? 9.07 16.859 1.142 1 92.25 91 ILE A C 1
ATOM 707 O O . ILE A 1 91 ? 9.672 16.812 0.066 1 92.25 91 ILE A O 1
ATOM 711 N N . ASN A 1 92 ? 9.531 17.391 2.258 1 94.25 92 ASN A N 1
ATOM 712 C CA . ASN A 1 92 ? 10.969 17.594 2.422 1 94.25 92 ASN A CA 1
ATOM 713 C C . ASN A 1 92 ? 11.625 16.391 3.092 1 94.25 92 ASN A C 1
ATOM 715 O O . ASN A 1 92 ? 11.359 16.094 4.262 1 94.25 92 ASN A O 1
ATOM 719 N N . GLY A 1 93 ? 12.43 15.695 2.256 1 91.56 93 GLY A N 1
ATOM 720 C CA . GLY A 1 93 ? 13.148 14.547 2.779 1 91.56 93 GLY A CA 1
ATOM 721 C C . GLY A 1 93 ? 14.25 14.922 3.744 1 91.56 93 GLY A C 1
ATOM 722 O O . GLY A 1 93 ? 14.359 16.078 4.156 1 91.56 93 GLY A O 1
ATOM 723 N N . PRO A 1 94 ? 14.945 13.836 4.199 1 90.75 94 PRO A N 1
ATOM 724 C CA . PRO A 1 94 ? 16.031 14.125 5.141 1 90.75 94 PRO A CA 1
ATOM 725 C C . PRO A 1 94 ? 17.078 15.062 4.562 1 90.75 94 PRO A C 1
ATOM 727 O O . PRO A 1 94 ? 17.328 15.055 3.352 1 90.75 94 PRO A O 1
ATOM 730 N N . VAL A 1 95 ? 17.562 16.016 5.398 1 79.38 95 VAL A N 1
ATOM 731 C CA . VAL A 1 95 ? 18.672 16.859 4.992 1 79.38 95 VAL A CA 1
ATOM 732 C C . VAL A 1 95 ? 19.969 16.062 5.023 1 79.38 95 VAL A C 1
ATOM 734 O O . VAL A 1 95 ? 20.25 15.352 5.996 1 79.38 95 VAL A O 1
ATOM 737 N N . THR A 1 96 ? 20.359 15.461 3.941 1 64.94 96 THR A N 1
ATOM 738 C CA . THR A 1 96 ? 21.656 14.805 3.926 1 64.94 96 THR A CA 1
ATOM 739 C C . THR A 1 96 ? 22.781 15.82 4.148 1 64.94 96 THR A C 1
ATOM 741 O O . THR A 1 96 ? 22.828 16.859 3.473 1 64.94 96 THR A O 1
ATOM 744 N N . PHE A 1 97 ? 23.266 16.078 5.453 1 52.09 97 PHE A N 1
ATOM 745 C CA . PHE A 1 97 ? 24.531 16.812 5.613 1 52.09 97 PHE A CA 1
ATOM 746 C C . PHE A 1 97 ? 25.672 16.094 4.906 1 52.09 97 PHE A C 1
ATOM 748 O O . PHE A 1 97 ? 25.656 14.859 4.797 1 52.09 97 PHE A O 1
ATOM 755 N N . MET B 1 1 ? 0.944 41.719 3.047 1 29.09 1 MET B N 1
ATOM 756 C CA . MET B 1 1 ? 0.203 41.062 4.109 1 29.09 1 MET B CA 1
ATOM 757 C C . MET B 1 1 ? -0.124 39.625 3.723 1 29.09 1 MET B C 1
ATOM 759 O O . MET B 1 1 ? -0.567 38.812 4.562 1 29.09 1 MET B O 1
ATOM 763 N N . THR B 1 2 ? -0.623 39.438 2.42 1 35.19 2 THR B N 1
ATOM 764 C CA . THR B 1 2 ? -1.188 38.188 1.913 1 35.19 2 THR B CA 1
ATOM 765 C C . THR B 1 2 ? -0.211 37.031 2.113 1 35.19 2 THR B C 1
ATOM 767 O O . THR B 1 2 ? 0.834 36.969 1.462 1 35.19 2 THR B O 1
ATOM 770 N N . TYR B 1 3 ? 0.186 36.781 3.35 1 35.44 3 TYR B N 1
ATOM 771 C CA . TYR B 1 3 ? 0.924 35.562 3.723 1 35.44 3 TYR B CA 1
ATOM 772 C C . TYR B 1 3 ? 0.434 34.344 2.936 1 35.44 3 TYR B C 1
ATOM 774 O O . TYR B 1 3 ? -0.749 34 2.986 1 35.44 3 TYR B O 1
ATOM 782 N N . LEU B 1 4 ? 0.542 34.375 1.588 1 41.81 4 LEU B N 1
ATOM 783 C CA . LEU B 1 4 ? 0.225 33.156 0.861 1 41.81 4 LEU B CA 1
ATOM 784 C C . LEU B 1 4 ? 0.505 31.906 1.72 1 41.81 4 LEU B C 1
ATOM 786 O O . LEU B 1 4 ? 1.604 31.766 2.26 1 41.81 4 LEU B O 1
ATOM 790 N N . MET B 1 5 ? -0.344 31.484 2.529 1 43.5 5 MET B N 1
ATOM 791 C CA . MET B 1 5 ? -0.255 30.266 3.324 1 43.5 5 MET B CA 1
ATOM 792 C C . MET B 1 5 ? 0.504 29.188 2.568 1 43.5 5 MET B C 1
ATOM 794 O O . MET B 1 5 ? 0.162 28.859 1.429 1 43.5 5 MET B O 1
ATOM 798 N N . ALA B 1 6 ? 1.829 29.281 2.248 1 46.69 6 ALA B N 1
ATOM 799 C CA . ALA B 1 6 ? 2.758 28.328 1.652 1 46.69 6 ALA B CA 1
ATOM 800 C C . ALA B 1 6 ? 2.271 26.891 1.853 1 46.69 6 ALA B C 1
ATOM 802 O O . ALA B 1 6 ? 1.854 26.531 2.951 1 46.69 6 ALA B O 1
ATOM 803 N N . GLU B 1 7 ? 1.418 26.312 1.057 1 56.84 7 GLU B N 1
ATOM 804 C CA . GLU B 1 7 ? 1.087 24.891 1.136 1 56.84 7 GLU B CA 1
ATOM 805 C C . GLU B 1 7 ? 2.195 24.109 1.828 1 56.84 7 GLU B C 1
ATOM 807 O O . GLU B 1 7 ? 3.363 24.203 1.439 1 56.84 7 GLU B O 1
ATOM 812 N N . THR B 1 8 ? 2.223 23.922 3.176 1 78.12 8 THR B N 1
ATOM 813 C CA . THR B 1 8 ? 3.182 23.391 4.137 1 78.12 8 THR B CA 1
ATOM 814 C C . THR B 1 8 ? 3.705 22.031 3.678 1 78.12 8 THR B C 1
ATOM 816 O O . THR B 1 8 ? 2.93 21.172 3.254 1 78.12 8 THR B O 1
ATOM 819 N N . ALA B 1 9 ? 4.969 22.094 3.279 1 92.81 9 ALA B N 1
ATOM 820 C CA . ALA B 1 9 ? 5.68 20.844 2.99 1 92.81 9 ALA B CA 1
ATOM 821 C C . ALA B 1 9 ? 5.805 19.984 4.242 1 92.81 9 ALA B C 1
ATOM 823 O O . ALA B 1 9 ? 6.082 20.5 5.332 1 92.81 9 ALA B O 1
ATOM 824 N N . TRP B 1 10 ? 5.383 18.828 4.09 1 95.81 10 TRP B N 1
ATOM 825 C CA . TRP B 1 10 ? 5.668 17.859 5.145 1 95.81 10 TRP B CA 1
ATOM 826 C C . TRP B 1 10 ? 7.172 17.656 5.305 1 95.81 10 TRP B C 1
ATOM 828 O O . TRP B 1 10 ? 7.91 17.641 4.32 1 95.81 10 TRP B O 1
ATOM 838 N N . GLN B 1 11 ? 7.582 17.484 6.551 1 95.19 11 GLN B N 1
ATOM 839 C CA . GLN B 1 11 ? 9 17.312 6.844 1 95.19 11 GLN B CA 1
ATOM 840 C C . GLN B 1 11 ? 9.297 15.891 7.309 1 95.19 11 GLN B C 1
ATOM 842 O O . GLN B 1 11 ? 8.555 15.328 8.125 1 95.19 11 GLN B O 1
ATOM 847 N N . PHE B 1 12 ? 10.375 15.398 6.746 1 94 12 PHE B N 1
ATOM 848 C CA . PHE B 1 12 ? 10.805 14.07 7.168 1 94 12 PHE B CA 1
ATOM 849 C C . PHE B 1 12 ? 10.852 13.977 8.688 1 94 12 PHE B C 1
ATOM 851 O O . PHE B 1 12 ? 11.359 14.883 9.359 1 94 12 PHE B O 1
ATOM 858 N N . GLY B 1 13 ? 10.297 12.812 9.141 1 94.62 13 GLY B N 1
ATOM 859 C CA . GLY B 1 13 ? 10.406 12.5 10.562 1 94.62 13 GLY B CA 1
ATOM 860 C C . GLY B 1 13 ? 9.336 13.18 11.398 1 94.62 13 GLY B C 1
ATOM 861 O O . GLY B 1 13 ? 9.164 12.844 12.578 1 94.62 13 GLY B O 1
ATOM 862 N N . GLN B 1 14 ? 8.633 14.094 10.914 1 95.44 14 GLN B N 1
ATOM 863 C CA . GLN B 1 14 ? 7.586 14.789 11.656 1 95.44 14 GLN B CA 1
ATOM 864 C C . GLN B 1 14 ? 6.25 14.055 11.547 1 95.44 14 GLN B C 1
ATOM 866 O O . GLN B 1 14 ? 6.02 13.32 10.586 1 95.44 14 GLN B O 1
ATOM 871 N N . ALA B 1 15 ? 5.434 14.305 12.555 1 96.62 15 ALA B N 1
ATOM 872 C CA . ALA B 1 15 ? 4.102 13.703 12.578 1 96.62 15 ALA B CA 1
ATOM 873 C C . ALA B 1 15 ? 3.049 14.688 12.062 1 96.62 15 ALA B C 1
ATOM 875 O O . ALA B 1 15 ? 3.105 15.883 12.359 1 96.62 15 ALA B O 1
ATOM 876 N N . TYR B 1 16 ? 2.105 14.188 11.258 1 95.75 16 TYR B N 1
ATOM 877 C CA . TYR B 1 16 ? 0.986 14.969 10.742 1 95.75 16 TYR B CA 1
ATOM 878 C C . TYR B 1 16 ? -0.316 14.18 10.844 1 95.75 16 TYR B C 1
ATOM 880 O O . TYR B 1 16 ? -0.319 12.953 10.719 1 95.75 16 TYR B O 1
ATOM 888 N N . THR B 1 17 ? -1.387 14.906 11.062 1 96.44 17 THR B N 1
ATOM 889 C CA . THR B 1 17 ? -2.701 14.281 11.109 1 96.44 17 THR B CA 1
ATOM 890 C C . THR B 1 17 ? -3.318 14.219 9.711 1 96.44 17 THR B C 1
ATOM 892 O O . THR B 1 17 ? -3.402 15.242 9.023 1 96.44 17 THR B O 1
ATOM 895 N N . VAL B 1 18 ? -3.688 13.07 9.297 1 95.44 18 VAL B N 1
ATOM 896 C CA . VAL B 1 18 ? -4.414 12.836 8.055 1 95.44 18 VAL B CA 1
ATOM 897 C C . VAL B 1 18 ? -5.906 12.719 8.336 1 95.44 18 VAL B C 1
ATOM 899 O O . VAL B 1 18 ? -6.316 11.977 9.234 1 95.44 18 VAL B O 1
ATOM 902 N N . THR B 1 19 ? -6.715 13.5 7.605 1 95 19 THR B N 1
ATOM 903 C CA . THR B 1 19 ? -8.156 13.453 7.785 1 95 19 THR B CA 1
ATOM 904 C C . THR B 1 19 ? -8.852 12.969 6.516 1 95 19 THR B C 1
ATOM 906 O O . THR B 1 19 ? -8.344 13.18 5.41 1 95 19 THR B O 1
ATOM 909 N N . TRP B 1 20 ? -9.938 12.25 6.66 1 93.19 20 TRP B N 1
ATOM 910 C CA . TRP B 1 20 ? -10.727 11.781 5.52 1 93.19 20 TRP B CA 1
ATOM 911 C C . TRP B 1 20 ? -12.219 11.812 5.836 1 93.19 20 TRP B C 1
ATOM 913 O O . TRP B 1 20 ? -12.609 12.086 6.973 1 93.19 20 TRP B O 1
ATOM 923 N N . ASP B 1 21 ? -13 11.562 4.805 1 87.94 21 ASP B N 1
ATOM 924 C CA . ASP B 1 21 ? -14.445 11.414 4.961 1 87.94 21 ASP B CA 1
ATOM 925 C C . ASP B 1 21 ? -14.812 9.992 5.363 1 87.94 21 ASP B C 1
ATOM 927 O O . ASP B 1 21 ? -14.703 9.062 4.559 1 87.94 21 ASP B O 1
ATOM 931 N N . ALA B 1 22 ? -15.273 9.766 6.531 1 85.31 22 ALA B N 1
ATOM 932 C CA . ALA B 1 22 ? -15.562 8.445 7.078 1 85.31 22 ALA B CA 1
ATOM 933 C C . ALA B 1 22 ? -17 8.023 6.785 1 85.31 22 ALA B C 1
ATOM 935 O O . ALA B 1 22 ? -17.406 6.918 7.137 1 85.31 22 ALA B O 1
ATOM 936 N N . SER B 1 23 ? -17.719 8.75 6.164 1 79.62 23 SER B N 1
ATOM 937 C CA . SER B 1 23 ? -19.141 8.484 5.973 1 79.62 23 SER B CA 1
ATOM 938 C C . SER B 1 23 ? -19.359 7.281 5.059 1 79.62 23 SER B C 1
ATOM 940 O O . SER B 1 23 ? -20.359 6.562 5.199 1 79.62 23 SER B O 1
ATOM 942 N N . ASP B 1 24 ? -18.578 7.039 4.098 1 64.88 24 ASP B N 1
ATOM 943 C CA . ASP B 1 24 ? -18.781 5.965 3.131 1 64.88 24 ASP B CA 1
ATOM 944 C C . ASP B 1 24 ? -18.203 4.648 3.637 1 64.88 24 ASP B C 1
ATOM 946 O O . ASP B 1 24 ? -18.203 3.645 2.92 1 64.88 24 ASP B O 1
ATOM 950 N N . ALA B 1 25 ? -17.688 4.711 4.809 1 67.62 25 ALA B N 1
ATOM 951 C CA . ALA B 1 25 ? -17.156 3.463 5.344 1 67.62 25 ALA B CA 1
ATOM 952 C C . ALA B 1 25 ? -18.266 2.52 5.77 1 67.62 25 ALA B C 1
ATOM 954 O O . ALA B 1 25 ? -19.203 2.924 6.477 1 67.62 25 ALA B O 1
ATOM 955 N N . PRO B 1 26 ? -18.281 1.282 5.027 1 58.97 26 PRO B N 1
ATOM 956 C CA . PRO B 1 26 ? -19.359 0.364 5.371 1 58.97 26 PRO B CA 1
ATOM 957 C C . PRO B 1 26 ? -19.453 0.083 6.871 1 58.97 26 PRO B C 1
ATOM 959 O O . PRO B 1 26 ? -18.422 -0.009 7.543 1 58.97 26 PRO B O 1
ATOM 962 N N . MET B 1 27 ? -20.594 0.229 7.527 1 54.91 27 MET B N 1
ATOM 963 C CA . MET B 1 27 ? -20.891 0.048 8.945 1 54.91 27 MET B CA 1
ATOM 964 C C . MET B 1 27 ? -20.359 -1.285 9.445 1 54.91 27 MET B C 1
ATOM 966 O O . MET B 1 27 ? -19.797 -1.355 10.539 1 54.91 27 MET B O 1
ATOM 970 N N . ASN B 1 28 ? -20.781 -2.381 8.938 1 50.72 28 ASN B N 1
ATOM 971 C CA . ASN B 1 28 ? -20.531 -3.717 9.477 1 50.72 28 ASN B CA 1
ATOM 972 C C . ASN B 1 28 ? -19.062 -4.121 9.312 1 50.72 28 ASN B C 1
ATOM 974 O O . ASN B 1 28 ? -18.531 -4.871 10.133 1 50.72 28 ASN B O 1
ATOM 978 N N . ILE B 1 29 ? -18.578 -3.947 8.258 1 49.47 29 ILE B N 1
ATOM 979 C CA . ILE B 1 29 ? -17.266 -4.465 7.906 1 49.47 29 ILE B CA 1
ATOM 980 C C . ILE B 1 29 ? -16.188 -3.609 8.57 1 49.47 29 ILE B C 1
ATOM 982 O O . ILE B 1 29 ? -15.133 -4.121 8.961 1 49.47 29 ILE B O 1
ATOM 986 N N . MET B 1 30 ? -16.562 -2.264 8.789 1 52.03 30 MET B N 1
ATOM 987 C CA . MET B 1 30 ? -15.602 -1.279 9.281 1 52.03 30 MET B CA 1
ATOM 988 C C . MET B 1 30 ? -15.508 -1.323 10.805 1 52.03 30 MET B C 1
ATOM 990 O O . MET B 1 30 ? -14.914 -0.434 11.422 1 52.03 30 MET B O 1
ATOM 994 N N . SER B 1 31 ? -16.172 -2.199 11.289 1 53.66 31 SER B N 1
ATOM 995 C CA . SER B 1 31 ? -16.031 -2.242 12.742 1 53.66 31 SER B CA 1
ATOM 996 C C . SER B 1 31 ? -14.633 -2.678 13.148 1 53.66 31 SER B C 1
ATOM 998 O O . SER B 1 31 ? -14.234 -2.51 14.305 1 53.66 31 SER B O 1
ATOM 1000 N N . GLY B 1 32 ? -13.859 -3.111 12.203 1 69.69 32 GLY B N 1
ATOM 1001 C CA . GLY B 1 32 ? -12.531 -3.518 12.648 1 69.69 32 GLY B CA 1
ATOM 1002 C C . GLY B 1 32 ? -11.422 -2.639 12.102 1 69.69 32 GLY B C 1
ATOM 1003 O O . GLY B 1 32 ? -11.688 -1.667 11.391 1 69.69 32 GLY B O 1
ATOM 1004 N N . ASN B 1 33 ? -10.25 -2.652 12.797 1 85.44 33 ASN B N 1
ATOM 1005 C CA . ASN B 1 33 ? -9.023 -1.997 12.352 1 85.44 33 ASN B CA 1
ATOM 1006 C C . ASN B 1 33 ? -8.5 -2.609 11.055 1 85.44 33 ASN B C 1
ATOM 1008 O O . ASN B 1 33 ? -7.777 -3.604 11.078 1 85.44 33 ASN B O 1
ATOM 1012 N N . SER B 1 34 ? -9.047 -2.027 9.844 1 86.94 34 SER B N 1
ATOM 1013 C CA . SER B 1 34 ? -8.695 -2.631 8.562 1 86.94 34 SER B CA 1
ATOM 1014 C C . SER B 1 34 ? -8.086 -1.602 7.613 1 86.94 34 SER B C 1
ATOM 1016 O O . SER B 1 34 ? -7.801 -1.91 6.453 1 86.94 34 SER B O 1
ATOM 1018 N N . GLY B 1 35 ? -7.945 -0.403 8.086 1 90.25 35 GLY B N 1
ATOM 1019 C CA . GLY B 1 35 ? -7.512 0.67 7.207 1 90.25 35 GLY B CA 1
ATOM 1020 C C . GLY B 1 35 ? -6 0.756 7.07 1 90.25 35 GLY B C 1
ATOM 1021 O O . GLY B 1 35 ? -5.266 0.39 7.992 1 90.25 35 GLY B O 1
ATOM 1022 N N . PHE B 1 36 ? -5.574 1.17 5.918 1 90.88 36 PHE B N 1
ATOM 1023 C CA . PHE B 1 36 ? -4.191 1.496 5.582 1 90.88 36 PHE B CA 1
ATOM 1024 C C . PHE B 1 36 ? -4.086 2.922 5.055 1 90.88 36 PHE B C 1
ATOM 1026 O O . PHE B 1 36 ? -4.934 3.369 4.281 1 90.88 36 PHE B O 1
ATOM 1033 N N . ILE B 1 37 ? -3.064 3.578 5.438 1 92.44 37 ILE B N 1
ATOM 1034 C CA . ILE B 1 37 ? -2.656 4.809 4.77 1 92.44 37 ILE B CA 1
ATOM 1035 C C . ILE B 1 37 ? -1.357 4.57 4 1 92.44 37 ILE B C 1
ATOM 1037 O O . ILE B 1 37 ? -0.34 4.199 4.59 1 92.44 37 ILE B O 1
ATOM 1041 N N . LEU B 1 38 ? -1.441 4.801 2.742 1 91.44 38 LEU B N 1
ATOM 1042 C CA . LEU B 1 38 ? -0.297 4.602 1.859 1 91.44 38 LEU B CA 1
ATOM 1043 C C . LEU B 1 38 ? 0.166 5.926 1.261 1 91.44 38 LEU B C 1
ATOM 1045 O O . LEU B 1 38 ? -0.656 6.742 0.839 1 91.44 38 LEU B O 1
ATOM 1049 N N . LEU B 1 39 ? 1.501 6.047 1.198 1 91.25 39 LEU B N 1
ATOM 1050 C CA . LEU B 1 39 ? 2.107 7.184 0.509 1 91.25 39 LEU B CA 1
ATOM 1051 C C . LEU B 1 39 ? 2.512 6.801 -0.912 1 91.25 39 LEU B C 1
ATOM 1053 O O . LEU B 1 39 ? 3.189 5.793 -1.12 1 91.25 39 LEU B O 1
ATOM 1057 N N . ARG B 1 40 ? 1.95 7.527 -1.813 1 87.56 40 ARG B N 1
ATOM 1058 C CA . ARG B 1 40 ? 2.34 7.348 -3.209 1 87.56 40 ARG B CA 1
ATOM 1059 C C . ARG B 1 40 ? 3.277 8.461 -3.664 1 87.56 40 ARG B C 1
ATOM 1061 O O . ARG B 1 40 ? 3.037 9.633 -3.385 1 87.56 40 ARG B O 1
ATOM 1068 N N . SER B 1 41 ? 4.422 8.062 -4.059 1 83.62 41 SER B N 1
ATOM 1069 C CA . SER B 1 41 ? 5.383 9.031 -4.574 1 83.62 41 SER B CA 1
ATOM 1070 C C . SER B 1 41 ? 5.527 8.914 -6.09 1 83.62 41 SER B C 1
ATOM 1072 O O . SER B 1 41 ? 5.625 7.809 -6.621 1 83.62 41 SER B O 1
ATOM 1074 N N . GLY B 1 42 ? 4.945 9.93 -6.91 1 69.56 42 GLY B N 1
ATOM 1075 C CA . GLY B 1 42 ? 5.043 10.008 -8.359 1 69.56 42 GLY B CA 1
ATOM 1076 C C . GLY B 1 42 ? 5.551 8.727 -8.992 1 69.56 42 GLY B C 1
ATOM 1077 O O . GLY B 1 42 ? 5.047 7.641 -8.695 1 69.56 42 GLY B O 1
ATOM 1078 N N . ASP B 1 43 ? 6.688 8.812 -9.734 1 56.09 43 ASP B N 1
ATOM 1079 C CA . ASP B 1 43 ? 7.266 7.812 -10.625 1 56.09 43 ASP B CA 1
ATOM 1080 C C . ASP B 1 43 ? 7.75 6.598 -9.836 1 56.09 43 ASP B C 1
ATOM 1082 O O . ASP B 1 43 ? 8.188 5.605 -10.43 1 56.09 43 ASP B O 1
ATOM 1086 N N . TYR B 1 44 ? 7.77 6.762 -8.539 1 54.41 44 TYR B N 1
ATOM 1087 C CA . TYR B 1 44 ? 8.531 5.707 -7.887 1 54.41 44 TYR B CA 1
ATOM 1088 C C . TYR B 1 44 ? 7.613 4.613 -7.359 1 54.41 44 TYR B C 1
ATOM 1090 O O . TYR B 1 44 ? 6.496 4.895 -6.918 1 54.41 44 TYR B O 1
ATOM 1098 N N . GLU B 1 45 ? 8.023 3.475 -7.57 1 58.78 45 GLU B N 1
ATOM 1099 C CA . GLU B 1 45 ? 7.363 2.201 -7.289 1 58.78 45 GLU B CA 1
ATOM 1100 C C . GLU B 1 45 ? 7.312 1.93 -5.789 1 58.78 45 GLU B C 1
ATOM 1102 O O . GLU B 1 45 ? 6.496 1.128 -5.324 1 58.78 45 GLU B O 1
ATOM 1107 N N . MET B 1 46 ? 8.047 2.812 -5.023 1 63.06 46 MET B N 1
ATOM 1108 C CA . MET B 1 46 ? 8.031 2.479 -3.604 1 63.06 46 MET B CA 1
ATOM 1109 C C . MET B 1 46 ? 7.008 3.328 -2.857 1 63.06 46 MET B C 1
ATOM 1111 O O . MET B 1 46 ? 6.992 4.555 -2.994 1 63.06 46 MET B O 1
ATOM 1115 N N . SER B 1 47 ? 6.133 2.752 -2.305 1 79.81 47 SER B N 1
ATOM 1116 C CA . SER B 1 47 ? 5.043 3.367 -1.554 1 79.81 47 SER B CA 1
ATOM 1117 C C . SER B 1 47 ? 5.016 2.871 -0.112 1 79.81 47 SER B C 1
ATOM 1119 O O . SER B 1 47 ? 4.473 1.802 0.172 1 79.81 47 SER B O 1
ATOM 1121 N N . PRO B 1 48 ? 5.66 3.666 0.782 1 86.25 48 PRO B N 1
ATOM 1122 C CA . PRO B 1 48 ? 5.625 3.193 2.168 1 86.25 48 PRO B CA 1
ATOM 1123 C C . PRO B 1 48 ? 4.215 3.207 2.758 1 86.25 48 PRO B C 1
ATOM 1125 O O . PRO B 1 48 ? 3.422 4.102 2.453 1 86.25 48 PRO B O 1
ATOM 1128 N N . ILE B 1 49 ? 3.984 2.201 3.523 1 89.25 49 ILE B N 1
ATOM 1129 C CA . ILE B 1 49 ? 2.805 2.203 4.379 1 89.25 49 ILE B CA 1
ATOM 1130 C C . ILE B 1 49 ? 3.039 3.117 5.582 1 89.25 49 ILE B C 1
ATOM 1132 O O . ILE B 1 49 ? 3.959 2.895 6.371 1 89.25 49 ILE B O 1
ATOM 1136 N N . LEU B 1 50 ? 2.236 4.102 5.715 1 91 50 LEU B N 1
ATOM 1137 C CA . LEU B 1 50 ? 2.43 5.039 6.812 1 91 50 LEU B CA 1
ATOM 1138 C C . LEU B 1 50 ? 1.679 4.586 8.062 1 91 50 LEU B C 1
ATOM 1140 O O . LEU B 1 50 ? 2.072 4.91 9.18 1 91 50 LEU B O 1
ATOM 1144 N N . ALA B 1 51 ? 0.607 3.926 7.832 1 91.44 51 ALA B N 1
ATOM 1145 C CA . ALA B 1 51 ? -0.191 3.389 8.93 1 91.44 51 ALA B CA 1
ATOM 1146 C C . ALA B 1 51 ? -0.987 2.166 8.484 1 91.44 51 ALA B C 1
ATOM 1148 O O . ALA B 1 51 ? -1.368 2.059 7.316 1 91.44 51 ALA B O 1
ATOM 1149 N N . GLN B 1 52 ? -1.203 1.256 9.391 1 90.06 52 GLN B N 1
ATOM 1150 C CA . GLN B 1 52 ? -2.025 0.073 9.164 1 90.06 52 GLN B CA 1
ATOM 1151 C C . GLN B 1 52 ? -2.908 -0.226 10.367 1 90.06 52 GLN B C 1
ATOM 1153 O O . GLN B 1 52 ? -2.645 0.259 11.469 1 90.06 52 GLN B O 1
ATOM 1158 N N . ASN B 1 53 ? -3.961 -1.032 10.148 1 90.56 53 ASN B N 1
ATOM 1159 C CA . ASN B 1 53 ? -4.898 -1.433 11.195 1 90.56 53 ASN B CA 1
ATOM 1160 C C . ASN B 1 53 ? -5.574 -0.223 11.836 1 90.56 53 ASN B C 1
ATOM 1162 O O . ASN B 1 53 ? -5.715 -0.159 13.055 1 90.56 53 ASN B O 1
ATOM 1166 N N . ILE B 1 54 ? -5.895 0.716 11.023 1 90.94 54 ILE B N 1
ATOM 1167 C CA . ILE B 1 54 ? -6.57 1.889 11.57 1 90.94 54 ILE B CA 1
ATOM 1168 C C . ILE B 1 54 ? -8.078 1.744 11.398 1 90.94 54 ILE B C 1
ATOM 1170 O O . ILE B 1 54 ? -8.539 1.019 10.516 1 90.94 54 ILE B O 1
ATOM 1174 N N . HIS B 1 55 ? -8.828 2.4 12.305 1 91 55 HIS B N 1
ATOM 1175 C CA . HIS B 1 55 ? -10.281 2.434 12.18 1 91 55 HIS B CA 1
ATOM 1176 C C . HIS B 1 55 ? -10.734 3.506 11.195 1 91 55 HIS B C 1
ATOM 1178 O O . HIS B 1 55 ? -10.625 4.699 11.484 1 91 55 HIS B O 1
ATOM 1184 N N . LEU B 1 56 ? -11.305 3.049 10.078 1 88.5 56 LEU B N 1
ATOM 1185 C CA . LEU B 1 56 ? -11.641 3.971 9 1 88.5 56 LEU B CA 1
ATOM 1186 C C . LEU B 1 56 ? -12.727 4.949 9.438 1 88.5 56 LEU B C 1
ATOM 1188 O O . LEU B 1 56 ? -12.812 6.062 8.906 1 88.5 56 LEU B O 1
ATOM 1192 N N . ARG B 1 57 ? -13.469 4.613 10.367 1 87.5 57 ARG B N 1
ATOM 1193 C CA . ARG B 1 57 ? -14.57 5.465 10.812 1 87.5 57 ARG B CA 1
ATOM 1194 C C . ARG B 1 57 ? -14.055 6.602 11.695 1 87.5 57 ARG B C 1
ATOM 1196 O O . ARG B 1 57 ? -14.781 7.562 11.961 1 87.5 57 ARG B O 1
ATOM 1203 N N . ASP B 1 58 ? -12.883 6.527 12.125 1 90.19 58 ASP B N 1
ATOM 1204 C CA . ASP B 1 58 ? -12.328 7.574 12.977 1 90.19 58 ASP B CA 1
ATOM 1205 C C . ASP B 1 58 ? -12.18 8.883 12.203 1 90.19 58 ASP B C 1
ATOM 1207 O O . ASP B 1 58 ? -12.234 9.969 12.797 1 90.19 58 ASP 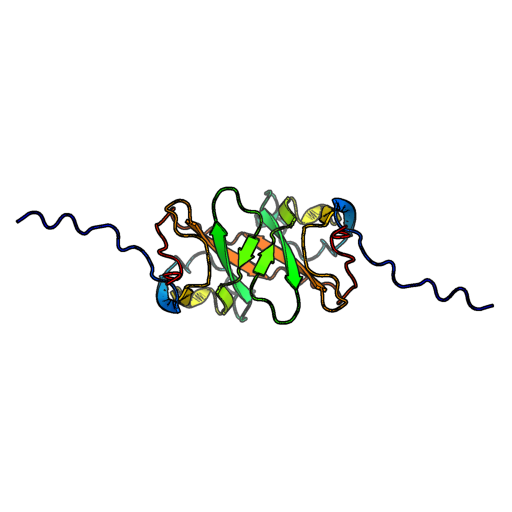B O 1
ATOM 1211 N N . GLY B 1 59 ? -11.961 8.766 10.961 1 91.62 59 GLY B N 1
ATOM 1212 C CA . GLY B 1 59 ? -11.906 9.945 10.109 1 91.62 59 GLY B CA 1
ATOM 1213 C C . GLY B 1 59 ? -10.578 10.672 10.18 1 91.62 59 GLY B C 1
ATOM 1214 O O . GLY B 1 59 ? -10.398 11.703 9.539 1 91.62 59 GLY B O 1
ATOM 1215 N N . GLN B 1 60 ? -9.711 10.195 10.953 1 93.69 60 GLN B N 1
ATOM 1216 C CA . GLN B 1 60 ? -8.391 10.812 11.047 1 93.69 60 GLN B CA 1
ATOM 1217 C C . GLN B 1 60 ? -7.375 9.836 11.641 1 93.69 60 GLN B C 1
ATOM 1219 O O . GLN B 1 60 ? -7.75 8.859 12.297 1 93.69 60 GLN B O 1
ATOM 1224 N N . TYR B 1 61 ? -6.078 10.086 11.445 1 95.19 61 TYR B N 1
ATOM 1225 C CA . TYR B 1 61 ? -4.965 9.328 12 1 95.19 61 TYR B CA 1
ATOM 1226 C C . TYR B 1 61 ? -3.662 10.109 11.891 1 95.19 61 TYR B C 1
ATOM 1228 O O . TYR B 1 61 ? -3.434 10.812 10.906 1 95.19 61 TYR B O 1
ATOM 1236 N N . GLN B 1 62 ? -2.816 9.938 12.922 1 96.94 62 GLN B N 1
ATOM 1237 C CA . GLN B 1 62 ? -1.513 10.594 12.875 1 96.94 62 GLN B CA 1
ATOM 1238 C C . GLN B 1 62 ? -0.471 9.703 12.203 1 96.94 62 GLN B C 1
ATOM 1240 O O . GLN B 1 62 ? -0.366 8.516 12.523 1 96.94 62 GLN B O 1
ATOM 1245 N N . VAL B 1 63 ? 0.264 10.312 11.289 1 95.31 63 VAL B N 1
ATOM 1246 C CA . VAL B 1 63 ? 1.315 9.562 10.609 1 95.31 63 VAL B CA 1
ATOM 1247 C C . VAL B 1 63 ? 2.646 10.297 10.742 1 95.31 63 VAL B C 1
ATOM 1249 O O . VAL B 1 63 ? 2.672 11.516 10.93 1 95.31 63 VAL B O 1
ATOM 1252 N N . THR B 1 64 ? 3.746 9.5 10.68 1 94.25 64 THR B N 1
ATOM 1253 C CA . THR B 1 64 ? 5.094 10.055 10.633 1 94.25 64 THR B CA 1
ATOM 1254 C C . THR B 1 64 ? 5.633 10.039 9.203 1 94.25 64 THR B C 1
ATOM 1256 O O . THR B 1 64 ? 5.504 9.031 8.5 1 94.25 64 THR B O 1
ATOM 1259 N N . VAL B 1 65 ? 6.16 11.141 8.773 1 93 65 VAL B N 1
ATOM 1260 C CA . VAL B 1 65 ? 6.684 11.25 7.418 1 93 65 VAL B CA 1
ATOM 1261 C C . VAL B 1 65 ? 7.914 10.359 7.266 1 93 65 VAL B C 1
ATOM 1263 O O . VAL B 1 65 ? 8.875 10.477 8.031 1 93 65 VAL B O 1
ATOM 1266 N N . PRO B 1 66 ? 7.84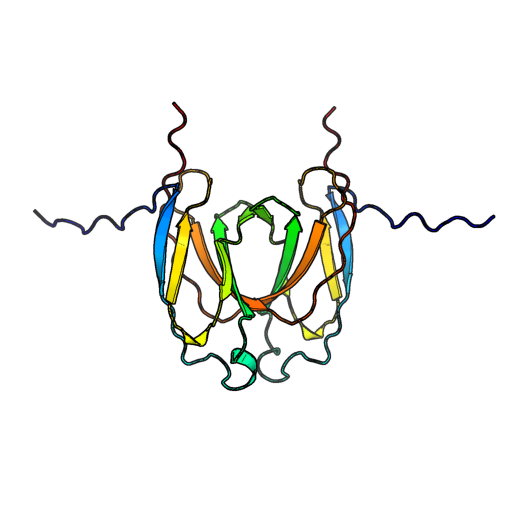8 9.484 6.27 1 90.31 66 PRO B N 1
ATOM 1267 C CA . PRO B 1 66 ? 8.961 8.555 6.078 1 90.31 66 PRO B CA 1
ATOM 1268 C C . PRO B 1 66 ? 10.141 9.195 5.348 1 90.31 66 PRO B C 1
ATOM 1270 O O . PRO B 1 66 ? 10.07 10.367 4.957 1 90.31 66 PRO B O 1
ATOM 1273 N N . ASP B 1 67 ? 11.195 8.383 5.203 1 88 67 ASP B N 1
ATOM 1274 C CA . ASP B 1 67 ? 12.375 8.789 4.441 1 88 67 ASP B CA 1
ATOM 1275 C C . ASP B 1 67 ? 12.133 8.656 2.941 1 88 67 ASP B C 1
ATOM 1277 O O . ASP B 1 67 ? 12.312 7.574 2.371 1 88 67 ASP B O 1
ATOM 1281 N N . VAL B 1 68 ? 11.641 9.711 2.318 1 87.38 68 VAL B N 1
ATOM 1282 C CA . VAL B 1 68 ? 11.422 9.734 0.875 1 87.38 68 VAL B CA 1
ATOM 1283 C C . VAL B 1 68 ? 12.156 10.93 0.263 1 87.38 68 VAL B C 1
ATOM 1285 O O . VAL B 1 68 ? 12.57 11.844 0.978 1 87.38 68 VAL B O 1
ATOM 1288 N N . VAL B 1 69 ? 12.344 10.844 -1.034 1 86.94 69 VAL B N 1
ATOM 1289 C CA . VAL B 1 69 ? 13.031 11.922 -1.739 1 86.94 69 VAL B CA 1
ATOM 1290 C C . VAL B 1 69 ? 12.195 13.203 -1.661 1 86.94 69 VAL B C 1
ATOM 1292 O O . VAL B 1 69 ? 10.969 13.148 -1.679 1 86.94 69 VAL B O 1
ATOM 1295 N N . THR B 1 70 ? 12.984 14.312 -1.492 1 91.81 70 THR B N 1
ATOM 1296 C CA . THR B 1 70 ? 12.32 15.609 -1.548 1 91.81 70 THR B CA 1
ATOM 1297 C C . THR B 1 70 ? 11.594 15.789 -2.877 1 91.81 70 THR B C 1
ATOM 1299 O O . THR B 1 70 ? 12.148 15.492 -3.938 1 91.81 70 THR B O 1
ATOM 1302 N N . GLY B 1 71 ? 10.297 16.156 -2.818 1 90.69 71 GLY B N 1
ATOM 1303 C CA . GLY B 1 71 ? 9.531 16.359 -4.039 1 90.69 71 GLY B CA 1
ATOM 1304 C C . GLY B 1 71 ? 8.102 16.812 -3.777 1 90.69 71 GLY B C 1
ATOM 1305 O O . GLY B 1 71 ? 7.633 16.781 -2.639 1 90.69 71 GLY B O 1
ATOM 1306 N N . SER B 1 72 ? 7.391 17.203 -4.887 1 92.56 72 SER B N 1
ATOM 1307 C CA . SER B 1 72 ? 6.039 17.75 -4.762 1 92.56 72 SER B CA 1
ATOM 1308 C C . SER B 1 72 ? 5.008 16.797 -5.363 1 92.56 72 SER B C 1
ATOM 1310 O O . SER B 1 72 ? 3.854 17.172 -5.57 1 92.56 72 SER B O 1
ATOM 1312 N N . ASP B 1 73 ? 5.387 15.648 -5.648 1 91.12 73 ASP B N 1
ATOM 1313 C CA . ASP B 1 73 ? 4.512 14.703 -6.34 1 91.12 73 ASP B CA 1
ATOM 1314 C C . ASP B 1 73 ? 4.125 13.547 -5.426 1 91.12 73 ASP B C 1
ATOM 1316 O O . ASP B 1 73 ? 3.924 12.422 -5.891 1 91.12 73 ASP B O 1
ATOM 1320 N N . HIS B 1 74 ? 4.062 13.828 -4.098 1 91.5 74 HIS B N 1
ATOM 1321 C CA . HIS B 1 74 ? 3.598 12.82 -3.148 1 91.5 74 HIS B CA 1
ATOM 1322 C C . HIS B 1 74 ? 2.092 12.922 -2.934 1 91.5 74 HIS B C 1
ATOM 1324 O O . HIS B 1 74 ? 1.511 14 -3.057 1 91.5 74 HIS B O 1
ATOM 1330 N N . SER B 1 75 ? 1.44 11.797 -2.684 1 92.25 75 SER B N 1
ATOM 1331 C CA . SER B 1 75 ? 0.019 11.766 -2.352 1 92.25 75 SER B CA 1
ATOM 1332 C C . SER B 1 75 ? -0.301 10.625 -1.396 1 92.25 75 SER B C 1
ATOM 1334 O O . SER B 1 75 ? 0.44 9.641 -1.325 1 92.25 75 SER B O 1
ATOM 1336 N N . LEU B 1 76 ? -1.389 10.82 -0.642 1 93.62 76 LEU B N 1
ATOM 1337 C CA . LEU B 1 76 ? -1.851 9.766 0.252 1 93.62 76 LEU B CA 1
ATOM 1338 C C . LEU B 1 76 ? -3.1 9.086 -0.304 1 93.62 76 LEU B C 1
ATOM 1340 O O . LEU B 1 76 ? -3.926 9.734 -0.951 1 93.62 76 LEU B O 1
ATOM 1344 N N . VAL B 1 77 ? -3.191 7.836 -0.02 1 91.31 77 VAL B N 1
ATOM 1345 C CA . VAL B 1 77 ? -4.41 7.102 -0.35 1 91.31 77 VAL B CA 1
ATOM 1346 C C . VAL B 1 77 ? -4.812 6.215 0.825 1 91.31 77 VAL B C 1
ATOM 1348 O O . VAL B 1 77 ? -3.959 5.598 1.466 1 91.31 77 VAL B O 1
ATOM 1351 N N . LEU B 1 78 ? -6.113 6.203 1.1 1 92 78 LEU B N 1
ATOM 1352 C CA . LEU B 1 78 ? -6.688 5.32 2.107 1 92 78 LEU B CA 1
ATOM 1353 C C . LEU B 1 78 ? -7.188 4.027 1.474 1 92 78 LEU B C 1
ATOM 1355 O O . LEU B 1 78 ? -7.969 4.059 0.519 1 92 78 LEU B O 1
ATOM 1359 N N . LEU B 1 79 ? -6.695 2.951 2.029 1 90.38 79 LEU B N 1
ATOM 1360 C CA . LEU B 1 79 ? -7.07 1.632 1.53 1 90.38 79 LEU B CA 1
ATOM 1361 C C . LEU B 1 79 ? -7.688 0.787 2.639 1 90.38 79 LEU B C 1
ATOM 1363 O O . LEU B 1 79 ? -7.574 1.126 3.818 1 90.38 79 LEU B O 1
ATOM 1367 N N . ARG B 1 80 ? -8.32 -0.221 2.203 1 89.5 80 ARG B N 1
ATOM 1368 C CA . ARG B 1 80 ? -8.945 -1.155 3.137 1 89.5 80 ARG B CA 1
ATOM 1369 C C . ARG B 1 80 ? -8.438 -2.576 2.91 1 89.5 80 ARG B C 1
ATOM 1371 O O . ARG B 1 80 ? -8.328 -3.027 1.767 1 89.5 80 ARG B O 1
ATOM 1378 N N . ASP B 1 81 ? -8.211 -3.186 4.027 1 89.62 81 ASP B N 1
ATOM 1379 C CA . ASP B 1 81 ? -7.836 -4.598 3.998 1 89.62 81 ASP B CA 1
ATOM 1380 C C . ASP B 1 81 ? -8.938 -5.445 3.365 1 89.62 81 ASP B C 1
ATOM 1382 O O . ASP B 1 81 ? -10.102 -5.355 3.758 1 89.62 81 ASP B O 1
ATOM 1386 N N . SER B 1 82 ? -8.57 -6.238 2.395 1 85.56 82 SER B N 1
ATOM 1387 C CA . SER B 1 82 ? -9.547 -7.109 1.754 1 85.56 82 SER B CA 1
ATOM 1388 C C . SER B 1 82 ? -9.758 -8.391 2.557 1 85.56 82 SER B C 1
ATOM 1390 O O . SER B 1 82 ? -10.711 -9.133 2.32 1 85.56 82 SER B O 1
ATOM 1392 N N . GLY B 1 83 ? -8.797 -8.664 3.484 1 85.12 83 GLY B N 1
ATOM 1393 C CA . GLY B 1 83 ? -8.805 -9.922 4.207 1 85.12 83 GLY B CA 1
ATOM 1394 C C . GLY B 1 83 ? -7.93 -10.984 3.566 1 85.12 83 GLY B C 1
ATOM 1395 O O . GLY B 1 83 ? -7.738 -12.062 4.133 1 85.12 83 GLY B O 1
ATOM 1396 N N . ASN B 1 84 ? -7.414 -10.773 2.422 1 88.25 84 ASN B N 1
ATOM 1397 C CA . ASN B 1 84 ? -6.547 -11.711 1.715 1 88.25 84 ASN B CA 1
ATOM 1398 C C . ASN B 1 84 ? -5.074 -11.406 1.954 1 88.25 84 ASN B C 1
ATOM 1400 O O . ASN B 1 84 ? -4.523 -10.477 1.361 1 88.25 84 ASN B O 1
ATOM 1404 N N . TRP B 1 85 ? -4.512 -12.195 2.822 1 90.38 85 TRP B N 1
ATOM 1405 C CA . TRP B 1 85 ? -3.096 -12.102 3.164 1 90.38 85 TRP B CA 1
ATOM 1406 C C . TRP B 1 85 ? -2.35 -13.359 2.742 1 90.38 85 TRP B C 1
ATOM 1408 O O . TRP B 1 85 ? -2.809 -14.477 2.998 1 90.38 85 TRP B O 1
ATOM 1418 N N . GLY B 1 86 ? -1.248 -13.055 2.049 1 91 86 GLY B N 1
ATOM 1419 C CA . GLY B 1 86 ? -0.421 -14.18 1.662 1 91 86 GLY B CA 1
ATOM 1420 C C . GLY B 1 86 ? 0.598 -14.562 2.719 1 91 86 GLY B C 1
ATOM 1421 O O . GLY B 1 86 ? 0.875 -13.789 3.633 1 91 86 GLY B O 1
ATOM 1422 N N . PRO B 1 87 ? 1.049 -15.781 2.613 1 92.56 87 PRO B N 1
ATOM 1423 C CA . PRO B 1 87 ? 2.148 -16.188 3.488 1 92.56 87 PRO B CA 1
ATOM 1424 C C . PRO B 1 87 ? 3.461 -15.484 3.16 1 92.56 87 PRO B C 1
ATOM 1426 O O . PRO B 1 87 ? 3.568 -14.828 2.121 1 92.56 87 PRO B O 1
ATOM 1429 N N . GLU B 1 88 ? 4.379 -15.555 4.133 1 92.06 88 GLU B N 1
ATOM 1430 C CA . GLU B 1 88 ? 5.723 -15.086 3.805 1 92.06 88 GLU B CA 1
ATOM 1431 C C . GLU B 1 88 ? 6.371 -15.977 2.744 1 92.06 88 GLU B C 1
ATOM 1433 O O . GLU B 1 88 ? 6.113 -17.172 2.689 1 92.06 88 GLU B O 1
ATOM 1438 N N . PHE B 1 89 ? 7.227 -15.352 1.962 1 93.31 89 PHE B N 1
ATOM 1439 C CA . PHE B 1 89 ? 7.93 -16.062 0.903 1 93.31 89 PHE B CA 1
ATOM 1440 C C . PHE B 1 89 ? 9.273 -15.422 0.615 1 93.31 89 PHE B C 1
ATOM 1442 O O . PHE B 1 89 ? 9.539 -14.297 1.058 1 93.31 89 PHE B O 1
ATOM 1449 N N . MET B 1 90 ? 10.07 -16.094 -0.134 1 94.12 90 MET B N 1
ATOM 1450 C CA . MET B 1 90 ? 11.422 -15.648 -0.467 1 94.12 90 MET B CA 1
ATOM 1451 C C . MET B 1 90 ? 11.422 -14.867 -1.78 1 94.12 90 MET B C 1
ATOM 1453 O O . MET B 1 90 ? 10.742 -15.25 -2.732 1 94.12 90 MET B O 1
ATOM 1457 N N . ILE B 1 91 ? 12.102 -13.766 -1.803 1 92.31 91 ILE B N 1
ATOM 1458 C CA . ILE B 1 91 ? 12.43 -13.055 -3.033 1 92.31 91 ILE B CA 1
ATOM 1459 C C . ILE B 1 91 ? 13.945 -12.984 -3.197 1 92.31 91 ILE B C 1
ATOM 1461 O O . ILE B 1 91 ? 14.672 -12.711 -2.236 1 92.31 91 ILE B O 1
ATOM 1465 N N . ASN B 1 92 ? 14.367 -13.367 -4.391 1 94.38 92 ASN B N 1
ATOM 1466 C CA . ASN B 1 92 ? 15.742 -13.07 -4.797 1 94.38 92 ASN B CA 1
ATOM 1467 C C . ASN B 1 92 ? 15.828 -11.734 -5.535 1 94.38 92 ASN B C 1
ATOM 1469 O O . ASN B 1 92 ? 15.289 -11.594 -6.629 1 94.38 92 ASN B O 1
ATOM 1473 N N . GLY B 1 93 ? 16.484 -10.805 -4.832 1 91.56 93 GLY B N 1
ATOM 1474 C CA . GLY B 1 93 ? 16.672 -9.492 -5.438 1 91.56 93 GLY B CA 1
ATOM 1475 C C . GLY B 1 93 ? 17.672 -9.508 -6.59 1 91.56 93 GLY B C 1
ATOM 1476 O O . GLY B 1 93 ? 18.078 -10.578 -7.047 1 91.56 93 GLY B O 1
ATOM 1477 N N . PRO B 1 94 ? 17.859 -8.258 -7.094 1 90.62 94 PRO B N 1
ATOM 1478 C CA . PRO B 1 94 ? 18.797 -8.188 -8.219 1 90.62 94 PRO B CA 1
ATOM 1479 C C . PRO B 1 94 ? 20.188 -8.703 -7.852 1 90.62 94 PRO B C 1
ATOM 1481 O O . PRO B 1 94 ? 20.625 -8.57 -6.703 1 90.62 94 PRO B O 1
ATOM 1484 N N . VAL B 1 95 ? 20.812 -9.453 -8.781 1 79.12 95 VAL B N 1
ATOM 1485 C CA . VAL B 1 95 ? 22.203 -9.859 -8.594 1 79.12 95 VAL B CA 1
ATOM 1486 C C . VAL B 1 95 ? 23.125 -8.656 -8.82 1 79.12 95 VAL B C 1
ATOM 1488 O O . VAL B 1 95 ? 22.969 -7.918 -9.789 1 79.12 95 VAL B O 1
ATOM 1491 N N . THR B 1 96 ? 23.406 -7.91 -7.809 1 63.56 96 THR B N 1
ATOM 1492 C CA . THR B 1 96 ? 24.391 -6.859 -8.016 1 63.56 96 THR B CA 1
ATOM 1493 C C . THR B 1 96 ? 25.734 -7.453 -8.445 1 63.56 96 THR B C 1
ATOM 1495 O O . THR B 1 96 ? 26.219 -8.406 -7.836 1 63.56 96 THR B O 1
ATOM 1498 N N . PHE B 1 97 ? 26.109 -7.504 -9.812 1 51.47 97 PHE B N 1
ATOM 1499 C CA . PHE B 1 97 ? 27.484 -7.77 -10.203 1 51.47 97 PHE B CA 1
ATOM 1500 C C . PHE B 1 97 ? 28.422 -6.699 -9.648 1 51.47 97 PHE B C 1
ATOM 1502 O O . PHE B 1 97 ? 28.031 -5.539 -9.5 1 51.47 97 PHE B O 1
#

Radius of gyration: 18.32 Å; Cα contacts (8 Å, |Δi|>4): 428; chains: 2; bounding box: 49×80×26 Å

Foldseek 3Di:
DPVVVPPDDDDAFDKDKDFADLPPPDPVVLPWQFKWKWKDAPPDPDIDTFDGRHRSNVRMDMGGHHDDDDDDRMDIDMDGHPVDDDDDDDDDDDDPD/DPVVVPPDDDDAFDKDKDFADLPPPDPPVLVWQFKWKWKDAPPDPDIDTFDGRHRSNVRMDMGGHHDDDDDDRMDIDMDGHPVDDDDDDDDDDDDDD

Solvent-accessible surface area (backbone atoms only — not comparable to full-atom values): 10914 Å² total; per-residue (Å²): 132,82,74,66,78,67,81,76,57,43,44,43,71,39,75,48,75,46,73,58,83,31,78,81,50,57,73,80,77,45,72,41,58,38,20,31,36,35,39,43,35,63,95,50,60,55,20,34,59,54,42,66,58,34,49,55,65,67,26,54,51,78,33,53,38,61,93,44,76,63,42,59,51,28,28,42,37,37,30,29,58,64,81,50,69,52,68,68,38,37,36,40,28,70,81,80,127,130,84,69,70,77,66,82,74,58,43,44,43,72,39,74,46,76,46,72,58,82,31,79,79,53,58,72,80,77,46,72,41,58,39,21,31,37,34,39,42,36,64,95,49,61,56,22,33,58,56,43,66,57,34,49,54,65,67,27,54,50,76,32,54,37,61,92,45,77,63,42,59,49,28,28,43,36,39,30,29,59,66,81,50,69,51,67,69,37,37,36,38,26,69,80,82,129

Sequence (194 aa):
MTYLMAETAWQFGQAYTVTWDASDAPMNIMSGNSGFILLRSGDYEMSPILAQNIHLRDGQYQVTVPDVVTGSDHSLVLLRDSGNWGPEFMINGPVTFMTYLMAETAWQFGQAYTVTWDASDAPMNIMSGNSGFILLRSGDYEMSPILAQNIHLRDGQYQVTVPDVVTGSDHSLVLLRDSGNWGPEFMINGPVTF

InterPro domains:
  IPR018466 Cell wall synthesis protein KRE9/Knh1-like, N-terminal [PF10342] (7-90)

pLDDT: mean 81.73, std 17.16, range [29.09, 96.94]